Protein AF-A0A354HHI3-F1 (afdb_monomer_lite)

Radius of gyration: 20.9 Å; chains: 1; bounding box: 54×44×61 Å

Foldseek 3Di:
DVVVVVVVVVVVLVVVLVCQLPPVLLVLLCLLVVVLVVVLVVVLVCVVVVVPDDCPALLVVLVVVLVVLVVSLVSSLVVSVVSNCVSCVVSVHDCDLLSVLVSLVSSLVSSLLSLQLNLQSLVVVHSVRSVVVSCCVVPVVVVVVVVVVVVPDPDDDPPPPVVCPSVVSSVCSVVSVVSSVVSSVVSSVSSSVSRVVVVD

Secondary structure (DSSP, 8-state):
-HHHHHHHHHHHHHHHHHHHHHHHHHHHHHHHHHHHHHHHHHHHHHHHHHTTT----HHHHHHHHHHHHHHHHHHHHHHHHHHHHHHHHHHT-PPPHHHHHHHHHHHHHHHHHHHHHHHHHHHHT-HHHHHHHHHHHHHHHHHHHHHHHHHH-SS----STTTHHHHHHHHHGGGHHHHHHHHHHHHHHHHHHHHHTT--

Sequence (200 aa):
AKEFAAERVAEMRQSMTFIMKIMPTVMGCQFQFVMCDVAGRDEIALWQRFAKCAPASPAKRALAKIVMNVICLCISVLLGTVYMNVVGAVFGDGVSYSDISYMFTVVTAVTAFTVLAQIYTMILHSMEKGMLALLATIMVPTWAVAFANVMGRNGTRDDEFFVDLSAFCEFICPFLPFILIGLFAFGFAAIYLLFKRREK

Structure (mmCIF, N/CA/C/O backbone):
data_AF-A0A354HHI3-F1
#
_entry.id   AF-A0A354HHI3-F1
#
loop_
_atom_site.group_PDB
_atom_site.id
_atom_site.type_symbol
_atom_site.label_atom_id
_atom_site.label_alt_id
_atom_site.label_comp_id
_atom_site.label_asym_id
_atom_site.label_entity_id
_atom_site.label_seq_id
_atom_site.pdbx_PDB_ins_code
_atom_site.Cartn_x
_atom_site.Cartn_y
_atom_site.Cartn_z
_atom_site.occupancy
_atom_site.B_iso_or_equiv
_atom_site.auth_seq_id
_atom_site.auth_comp_id
_atom_site.auth_asym_id
_atom_site.auth_atom_id
_atom_site.pdbx_PDB_model_num
ATOM 1 N N . ALA A 1 1 ? 33.040 -5.453 -30.938 1.00 57.19 1 ALA A N 1
ATOM 2 C CA . ALA A 1 1 ? 33.610 -5.002 -29.644 1.00 57.19 1 ALA A CA 1
ATOM 3 C C . ALA A 1 1 ? 33.057 -3.643 -29.199 1.00 57.19 1 ALA A C 1
ATOM 5 O O . ALA A 1 1 ? 32.535 -3.574 -28.098 1.00 57.19 1 ALA A O 1
ATOM 6 N N . LYS A 1 2 ? 33.118 -2.583 -30.027 1.00 55.19 2 LYS A N 1
ATOM 7 C CA . LYS A 1 2 ? 32.543 -1.263 -29.684 1.00 55.19 2 LYS A CA 1
ATOM 8 C C . LYS A 1 2 ? 31.003 -1.238 -29.654 1.00 55.19 2 LYS A C 1
ATOM 10 O O . LYS A 1 2 ? 30.456 -0.648 -28.737 1.00 55.19 2 LYS A O 1
ATOM 15 N N . GLU A 1 3 ? 30.323 -1.932 -30.572 1.00 55.44 3 GLU A N 1
ATOM 16 C CA . GLU A 1 3 ? 28.852 -2.093 -30.532 1.00 55.44 3 GLU A CA 1
ATOM 17 C C . GLU A 1 3 ? 28.385 -2.863 -29.294 1.00 55.44 3 GLU A C 1
ATOM 19 O O . GLU A 1 3 ? 27.537 -2.382 -28.561 1.00 55.44 3 GLU A O 1
ATOM 24 N N . PHE A 1 4 ? 29.032 -3.988 -28.982 1.00 54.97 4 PHE A N 1
ATOM 25 C CA . PHE A 1 4 ? 28.715 -4.796 -27.798 1.00 54.97 4 PHE A CA 1
ATOM 26 C C . PHE A 1 4 ? 28.920 -4.039 -26.470 1.00 54.97 4 PHE A C 1
ATOM 28 O O . PHE A 1 4 ? 28.227 -4.279 -25.485 1.00 54.97 4 PHE A O 1
ATOM 35 N N . ALA A 1 5 ? 29.879 -3.107 -26.427 1.00 61.66 5 ALA A N 1
ATOM 36 C CA . ALA A 1 5 ? 30.084 -2.232 -25.276 1.00 61.66 5 ALA A CA 1
ATOM 37 C C . ALA A 1 5 ? 29.021 -1.122 -25.194 1.00 61.66 5 ALA A C 1
ATOM 39 O O . ALA A 1 5 ? 28.594 -0.782 -24.096 1.00 61.66 5 ALA A O 1
ATOM 40 N N . ALA A 1 6 ? 28.572 -0.579 -26.330 1.00 65.00 6 ALA A N 1
ATOM 41 C CA . ALA A 1 6 ? 27.509 0.425 -26.377 1.00 65.00 6 ALA A CA 1
ATOM 42 C C . ALA A 1 6 ? 26.140 -0.160 -25.988 1.00 65.00 6 ALA A C 1
ATOM 44 O O . ALA A 1 6 ? 25.398 0.476 -25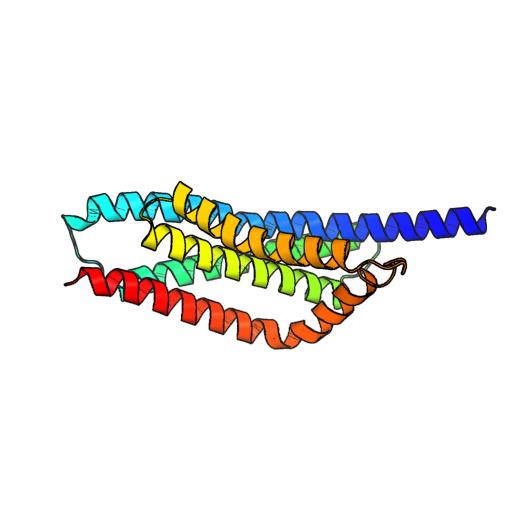.244 1.00 65.00 6 ALA A O 1
ATOM 45 N N . GLU A 1 7 ? 25.851 -1.387 -26.420 1.00 67.06 7 GLU A N 1
ATOM 46 C CA . GLU A 1 7 ? 24.631 -2.129 -26.082 1.00 67.06 7 GLU A CA 1
ATOM 47 C C . GLU A 1 7 ? 24.563 -2.435 -24.578 1.00 67.06 7 GLU A C 1
ATOM 49 O O . GLU A 1 7 ? 23.590 -2.074 -23.919 1.00 67.06 7 GLU A O 1
ATOM 54 N N . ARG A 1 8 ? 25.658 -2.931 -23.981 1.00 66.12 8 ARG A N 1
ATOM 55 C CA . ARG A 1 8 ? 25.740 -3.117 -22.520 1.00 66.12 8 ARG A CA 1
ATOM 56 C C . ARG A 1 8 ? 25.617 -1.817 -21.732 1.00 66.12 8 ARG A C 1
ATOM 58 O O . ARG A 1 8 ? 25.032 -1.812 -20.655 1.00 66.12 8 ARG A O 1
ATOM 65 N N . VAL A 1 9 ? 26.177 -0.713 -22.228 1.00 70.25 9 VAL A N 1
ATOM 66 C CA . VAL A 1 9 ? 26.049 0.599 -21.571 1.00 70.25 9 VAL A CA 1
ATOM 67 C C . VAL A 1 9 ? 24.608 1.115 -21.654 1.00 70.25 9 VAL A C 1
ATOM 69 O O . VAL A 1 9 ? 24.130 1.710 -20.688 1.00 70.25 9 VAL A O 1
ATOM 72 N N . ALA A 1 10 ? 23.896 0.855 -22.752 1.00 65.75 10 ALA A N 1
ATOM 73 C CA . ALA A 1 10 ? 22.481 1.191 -22.897 1.00 65.75 10 ALA A CA 1
ATOM 74 C C . ALA A 1 10 ? 21.588 0.349 -21.966 1.00 65.75 10 ALA A C 1
ATOM 76 O O . ALA A 1 10 ? 20.785 0.923 -21.231 1.00 65.75 10 ALA A O 1
ATOM 77 N N . GLU A 1 11 ? 21.793 -0.971 -21.904 1.00 66.50 11 GLU A N 1
ATOM 78 C CA . GLU A 1 11 ? 21.088 -1.868 -20.970 1.00 66.50 11 GLU A CA 1
ATOM 79 C C . GLU A 1 11 ? 21.336 -1.485 -19.503 1.00 66.50 11 GLU A C 1
ATOM 81 O O . GLU A 1 11 ? 20.415 -1.443 -18.679 1.00 66.50 11 GLU A O 1
ATOM 86 N N . MET A 1 12 ? 22.585 -1.155 -19.166 1.00 65.31 12 MET A N 1
ATOM 87 C CA . MET A 1 12 ? 22.971 -0.749 -17.816 1.00 65.31 12 MET A CA 1
ATOM 88 C C . MET A 1 12 ? 22.370 0.614 -17.447 1.00 65.31 12 MET A C 1
ATOM 90 O O . MET A 1 12 ? 21.910 0.794 -16.318 1.00 65.31 12 MET A O 1
ATOM 94 N N . ARG A 1 13 ? 22.288 1.552 -18.404 1.00 65.56 13 ARG A N 1
ATOM 95 C CA . ARG A 1 13 ? 21.597 2.839 -18.232 1.00 65.56 13 ARG A CA 1
ATOM 96 C C . ARG A 1 13 ? 20.096 2.641 -18.028 1.00 65.56 13 ARG A C 1
ATOM 98 O O . ARG A 1 13 ? 19.547 3.221 -17.100 1.00 65.56 13 ARG A O 1
ATOM 105 N N . GLN A 1 14 ? 19.451 1.789 -18.823 1.00 64.69 14 GLN A N 1
ATOM 106 C CA . GLN A 1 14 ? 18.021 1.491 -18.705 1.00 64.69 14 GLN A CA 1
ATOM 107 C C . GLN A 1 14 ? 17.686 0.837 -17.354 1.00 64.69 14 GLN A C 1
ATOM 109 O O . GLN A 1 14 ? 16.746 1.254 -16.675 1.00 64.69 14 GLN A O 1
ATOM 114 N N . SER A 1 15 ? 18.518 -0.108 -16.910 1.00 61.72 15 SER A N 1
ATOM 115 C CA . SER A 1 15 ? 18.397 -0.750 -15.595 1.00 61.72 15 SER A CA 1
ATOM 116 C C . S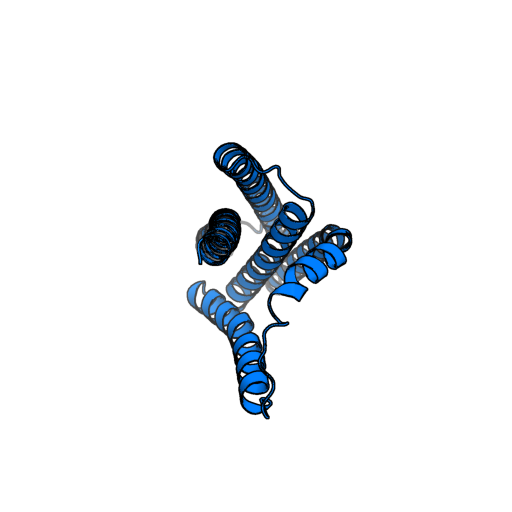ER A 1 15 ? 18.612 0.243 -14.445 1.00 61.72 15 SER A C 1
ATOM 118 O O . SER A 1 15 ? 17.863 0.230 -13.469 1.00 61.72 15 SER A O 1
ATOM 120 N N . MET A 1 16 ? 19.592 1.151 -14.557 1.00 62.91 16 MET A N 1
ATOM 121 C CA . MET A 1 16 ? 19.805 2.223 -13.574 1.00 62.91 16 MET A CA 1
ATOM 122 C C . MET A 1 16 ? 18.627 3.195 -13.515 1.00 62.91 16 MET A C 1
ATOM 124 O O . MET A 1 16 ? 18.194 3.535 -12.416 1.00 62.91 16 MET A O 1
ATOM 128 N N . THR A 1 17 ? 18.089 3.620 -14.660 1.00 65.00 17 THR A N 1
ATOM 129 C CA . THR A 1 17 ? 16.914 4.501 -14.714 1.00 65.00 17 THR A CA 1
ATOM 130 C C . THR A 1 17 ? 15.705 3.829 -14.066 1.00 65.00 17 THR A C 1
ATOM 132 O O . THR A 1 17 ? 15.013 4.456 -13.267 1.00 65.00 17 THR A O 1
ATOM 135 N N . PHE A 1 18 ? 15.484 2.540 -14.333 1.00 64.94 18 PHE A N 1
ATOM 136 C CA . PHE A 1 18 ? 14.424 1.757 -13.698 1.00 64.94 18 PHE A CA 1
ATOM 137 C C . PHE A 1 18 ? 14.604 1.687 -12.175 1.00 64.94 18 PHE A C 1
ATOM 139 O O . PHE A 1 18 ? 13.701 2.064 -11.432 1.00 64.94 18 PHE A O 1
ATOM 146 N N . ILE A 1 19 ? 15.792 1.318 -11.685 1.00 67.44 19 ILE A N 1
ATOM 147 C CA . ILE A 1 19 ? 16.080 1.264 -10.241 1.00 67.44 19 ILE A CA 1
ATOM 148 C C . ILE A 1 19 ? 15.906 2.642 -9.586 1.00 67.44 19 ILE A C 1
ATOM 150 O O . ILE A 1 19 ? 15.312 2.735 -8.508 1.00 67.44 19 ILE A O 1
ATOM 154 N N . MET A 1 20 ? 16.373 3.711 -10.238 1.00 66.00 20 MET A N 1
ATOM 155 C CA . MET A 1 20 ? 16.228 5.079 -9.736 1.00 66.00 20 MET A CA 1
ATOM 156 C C . MET A 1 20 ? 14.776 5.555 -9.724 1.00 66.00 20 MET A C 1
ATOM 158 O O . MET A 1 20 ? 14.423 6.307 -8.828 1.00 66.00 20 MET A O 1
ATOM 162 N N . LYS A 1 21 ? 13.916 5.097 -10.641 1.00 63.81 21 LYS A N 1
ATOM 163 C CA . LYS A 1 21 ? 12.465 5.364 -10.598 1.00 63.81 21 LYS A CA 1
ATOM 164 C C . LYS A 1 21 ? 11.756 4.547 -9.502 1.00 63.81 21 LYS A C 1
ATOM 166 O O . LYS A 1 21 ? 10.850 5.051 -8.830 1.00 63.81 21 LYS A O 1
ATOM 171 N N . ILE A 1 22 ? 12.181 3.300 -9.284 1.00 63.56 22 ILE A N 1
ATOM 172 C CA . ILE A 1 22 ? 11.535 2.346 -8.366 1.00 63.56 22 ILE A CA 1
ATOM 173 C C . ILE A 1 22 ? 11.837 2.621 -6.904 1.00 63.56 22 ILE A C 1
ATOM 175 O O . ILE A 1 22 ? 10.904 2.712 -6.104 1.00 63.56 22 ILE A O 1
ATOM 179 N N . MET A 1 23 ? 13.118 2.727 -6.540 1.00 63.06 23 MET A N 1
ATOM 180 C CA . MET A 1 23 ? 13.537 2.880 -5.142 1.00 63.06 23 MET A CA 1
ATOM 181 C C . MET A 1 23 ? 12.756 3.996 -4.426 1.00 63.06 23 MET A C 1
ATOM 183 O O . MET A 1 23 ? 12.227 3.753 -3.344 1.00 63.06 23 MET A O 1
ATOM 187 N N . PRO A 1 24 ? 12.564 5.181 -5.025 1.00 60.81 24 PRO A N 1
ATOM 188 C CA . PRO A 1 24 ? 11.899 6.295 -4.356 1.00 60.81 24 PRO A CA 1
ATOM 189 C C . PRO A 1 24 ? 10.376 6.189 -4.372 1.00 60.81 24 PRO A C 1
ATOM 191 O O . PRO A 1 24 ? 9.731 6.719 -3.474 1.00 60.81 24 PRO A O 1
ATOM 194 N N . THR A 1 25 ? 9.793 5.450 -5.321 1.00 57.50 25 THR A N 1
ATOM 195 C CA . THR A 1 25 ? 8.371 5.076 -5.271 1.00 57.50 25 THR A CA 1
ATOM 196 C C . THR A 1 25 ? 8.131 4.128 -4.097 1.00 57.50 25 THR A C 1
ATOM 198 O O . THR A 1 25 ? 7.193 4.324 -3.327 1.00 57.50 25 THR A O 1
ATOM 201 N N . VAL A 1 26 ? 9.031 3.165 -3.882 1.00 61.91 26 VAL A N 1
ATOM 202 C CA . VAL A 1 26 ? 9.012 2.288 -2.705 1.00 61.91 26 VAL A CA 1
ATOM 203 C C . VAL A 1 26 ? 9.233 3.095 -1.416 1.00 61.91 26 VAL A C 1
ATOM 205 O O . VAL A 1 26 ? 8.488 2.899 -0.460 1.00 61.91 26 VAL A O 1
ATOM 208 N N . MET A 1 27 ? 10.163 4.057 -1.384 1.00 61.69 27 MET A N 1
ATOM 209 C CA . MET A 1 27 ? 10.394 4.925 -0.211 1.00 61.69 27 MET A CA 1
ATOM 210 C C . MET A 1 27 ? 9.223 5.886 0.071 1.00 61.69 27 MET A C 1
ATOM 212 O O . MET A 1 27 ? 8.829 6.060 1.222 1.00 61.69 27 MET A O 1
ATOM 216 N N . GLY A 1 28 ? 8.609 6.476 -0.957 1.00 57.16 28 GLY A N 1
ATOM 217 C CA . GLY A 1 28 ? 7.409 7.311 -0.821 1.00 57.16 28 GLY A CA 1
ATOM 218 C C . GLY A 1 28 ? 6.197 6.510 -0.341 1.00 57.16 28 GLY A C 1
ATOM 219 O O . GLY A 1 28 ? 5.357 7.021 0.402 1.00 57.16 28 GLY A O 1
ATOM 220 N N . CYS A 1 29 ? 6.142 5.226 -0.695 1.00 54.38 29 CYS A N 1
ATOM 221 C CA . CYS A 1 29 ? 5.178 4.270 -0.168 1.00 54.38 29 CYS A CA 1
ATOM 222 C C . CYS A 1 29 ? 5.504 3.843 1.280 1.00 54.38 29 CYS A C 1
ATOM 224 O O . CYS A 1 29 ? 4.588 3.695 2.087 1.00 54.38 29 CYS A O 1
ATOM 226 N N . GLN A 1 30 ? 6.782 3.739 1.672 1.00 60.28 30 GLN A N 1
ATOM 227 C CA . GLN A 1 30 ? 7.187 3.499 3.070 1.00 60.28 30 GLN A CA 1
ATOM 228 C C . GLN A 1 30 ? 6.720 4.603 4.034 1.00 60.28 30 GLN A C 1
ATOM 230 O O . GLN A 1 30 ? 6.539 4.333 5.221 1.00 60.28 30 GLN A O 1
ATOM 235 N N . PHE A 1 31 ? 6.434 5.814 3.546 1.00 59.41 31 PHE A N 1
ATOM 236 C CA . PHE A 1 31 ? 5.806 6.863 4.356 1.00 59.41 31 PHE A CA 1
ATOM 237 C C . PHE A 1 31 ? 4.460 6.411 4.963 1.00 59.41 31 PHE A C 1
ATOM 239 O O . PHE A 1 31 ? 4.137 6.773 6.095 1.00 59.41 31 PHE A O 1
ATOM 246 N N . GLN A 1 32 ? 3.710 5.541 4.271 1.00 61.28 32 GLN A N 1
ATOM 247 C CA . GLN A 1 32 ? 2.477 4.945 4.803 1.00 61.28 32 GLN A CA 1
ATOM 248 C C . GLN A 1 32 ? 2.744 4.012 5.995 1.00 61.28 32 GLN A C 1
ATOM 250 O O . GLN A 1 32 ? 1.954 3.982 6.939 1.00 61.28 32 GLN A O 1
ATOM 255 N N . PHE A 1 33 ? 3.875 3.300 5.999 1.00 61.59 33 PHE A N 1
ATOM 256 C CA . PHE A 1 33 ? 4.282 2.440 7.114 1.00 61.59 33 PHE A CA 1
ATOM 257 C C . PHE A 1 33 ? 4.682 3.242 8.353 1.00 61.59 33 PHE A C 1
ATOM 259 O O . PHE A 1 33 ? 4.289 2.881 9.461 1.00 61.59 33 PHE A O 1
ATOM 266 N N . VAL A 1 34 ? 5.406 4.350 8.178 1.00 60.50 34 VAL A N 1
ATOM 267 C CA . VAL A 1 34 ? 5.770 5.249 9.289 1.00 60.50 34 VAL A CA 1
ATOM 268 C C . VAL A 1 34 ? 4.519 5.869 9.914 1.00 60.50 34 VAL A C 1
ATOM 270 O O . VAL A 1 34 ? 4.389 5.925 11.134 1.00 60.50 34 VAL A O 1
ATOM 273 N N . MET A 1 35 ? 3.543 6.264 9.097 1.00 57.09 35 MET A N 1
ATOM 274 C CA . MET A 1 35 ? 2.262 6.753 9.610 1.00 57.09 35 MET A CA 1
ATOM 275 C C . MET A 1 35 ? 1.435 5.648 10.281 1.00 57.09 35 MET A C 1
ATOM 277 O O . MET A 1 35 ? 0.731 5.931 11.247 1.00 57.09 35 MET A O 1
ATOM 281 N N . CYS A 1 36 ? 1.549 4.388 9.845 1.00 58.88 36 CYS A N 1
ATOM 282 C CA . CYS A 1 36 ? 0.969 3.248 10.566 1.00 58.88 36 CYS A CA 1
ATOM 283 C C . CYS A 1 36 ? 1.621 3.005 11.928 1.00 58.88 36 CYS A C 1
ATOM 285 O O . CYS A 1 36 ? 0.912 2.634 12.861 1.00 58.88 36 CYS A O 1
ATOM 287 N N . ASP A 1 37 ? 2.933 3.215 12.050 1.00 57.09 37 ASP A N 1
ATOM 288 C CA . ASP A 1 37 ? 3.665 3.136 13.320 1.00 57.09 37 ASP A CA 1
ATOM 289 C C . ASP A 1 37 ? 3.132 4.189 14.308 1.00 57.09 37 ASP A C 1
ATOM 291 O O . ASP A 1 37 ? 2.638 3.851 15.388 1.00 57.09 37 ASP A O 1
ATOM 295 N N . VAL A 1 38 ? 3.093 5.458 13.889 1.00 58.03 38 VAL A N 1
ATOM 296 C CA . VAL A 1 38 ? 2.581 6.563 14.718 1.00 58.03 38 VAL A CA 1
ATOM 297 C C . VAL A 1 38 ? 1.097 6.369 15.051 1.00 58.03 38 VAL A C 1
ATOM 299 O O . VAL A 1 38 ? 0.718 6.432 16.221 1.00 58.03 38 VAL A O 1
ATOM 302 N N . ALA A 1 39 ? 0.261 6.039 14.061 1.00 56.09 39 ALA A N 1
ATOM 303 C CA . ALA A 1 39 ? -1.168 5.806 14.270 1.00 56.09 39 ALA A CA 1
ATOM 304 C C . ALA A 1 39 ? -1.449 4.565 15.132 1.00 56.09 39 ALA A C 1
ATOM 306 O O . ALA A 1 39 ? -2.423 4.556 15.881 1.00 56.09 39 ALA A O 1
ATOM 307 N N . GLY A 1 40 ? -0.620 3.521 15.051 1.00 57.66 40 GLY A N 1
ATOM 308 C CA . GLY A 1 40 ? -0.731 2.317 15.875 1.00 57.66 40 GLY A CA 1
ATOM 309 C C . GLY A 1 40 ? -0.375 2.578 17.339 1.00 57.66 40 GLY A C 1
ATOM 310 O O . GLY A 1 40 ? -1.075 2.101 18.234 1.00 57.66 40 GLY A O 1
ATOM 311 N N . ARG A 1 41 ? 0.664 3.382 17.602 1.00 62.03 41 ARG A N 1
ATOM 312 C CA . ARG A 1 41 ? 1.038 3.798 18.967 1.00 62.03 41 ARG A CA 1
ATOM 313 C C . ARG A 1 41 ? 0.017 4.746 19.581 1.00 62.03 41 ARG A C 1
ATOM 315 O O . ARG A 1 41 ? -0.392 4.525 20.723 1.00 62.03 41 ARG A O 1
ATOM 322 N N . ASP A 1 42 ? -0.434 5.740 18.819 1.00 60.22 42 ASP A N 1
ATOM 323 C CA . ASP A 1 42 ? -1.505 6.639 19.248 1.00 60.22 42 ASP A CA 1
ATOM 324 C C . ASP A 1 42 ? -2.785 5.863 19.502 1.00 60.22 42 ASP A C 1
ATOM 326 O O . ASP A 1 42 ? -3.463 6.110 20.491 1.00 60.22 42 ASP A O 1
ATOM 330 N N . GLU A 1 43 ? -3.107 4.870 18.677 1.00 60.72 43 GLU A N 1
ATOM 331 C CA . GLU A 1 43 ? -4.294 4.065 18.895 1.00 60.72 43 GLU A CA 1
ATOM 332 C C . GLU A 1 43 ? -4.198 3.221 20.159 1.00 60.72 43 GLU A C 1
ATOM 334 O O . GLU A 1 43 ? -5.195 3.186 20.864 1.00 60.72 43 GLU A O 1
ATOM 339 N N . ILE A 1 44 ? -3.048 2.614 20.487 1.00 64.00 44 ILE A N 1
ATOM 340 C CA . ILE A 1 44 ? -2.830 1.896 21.759 1.00 64.00 44 ILE A CA 1
ATOM 341 C C . ILE A 1 44 ? -2.945 2.860 22.951 1.00 64.00 44 ILE A C 1
ATOM 343 O O . ILE A 1 44 ? -3.597 2.544 23.950 1.00 64.00 44 ILE A O 1
ATOM 347 N N . ALA A 1 45 ? -2.371 4.060 22.845 1.00 62.50 45 ALA A N 1
ATOM 348 C CA . ALA A 1 45 ? -2.457 5.082 23.886 1.00 62.50 45 ALA A CA 1
ATOM 349 C C . ALA A 1 45 ? -3.894 5.614 24.060 1.00 62.50 45 ALA A C 1
ATOM 351 O O . ALA A 1 45 ? -4.385 5.748 25.184 1.00 62.50 45 ALA A O 1
ATOM 352 N N . LEU A 1 46 ? -4.604 5.861 22.957 1.00 62.94 46 LEU A N 1
ATOM 353 C CA . LEU A 1 46 ? -6.023 6.220 22.920 1.00 62.94 46 LEU A CA 1
ATOM 354 C C . LEU A 1 46 ? -6.887 5.069 23.441 1.00 62.94 46 LEU A C 1
ATOM 356 O O . LEU A 1 46 ? -7.855 5.302 24.155 1.00 62.94 46 LEU A O 1
ATOM 360 N N . TRP A 1 47 ? -6.526 3.828 23.143 1.00 62.03 47 TRP A N 1
ATOM 361 C CA . TRP A 1 47 ? -7.151 2.620 23.666 1.00 62.03 47 TRP A CA 1
ATOM 362 C C . TRP A 1 47 ? -7.096 2.550 25.188 1.00 62.03 47 TRP A C 1
ATOM 364 O O . TRP A 1 47 ? -8.100 2.257 25.834 1.00 62.03 47 TRP A O 1
ATOM 374 N N . GLN A 1 48 ? -5.930 2.852 25.760 1.00 62.06 48 GLN A N 1
ATOM 375 C CA . GLN A 1 48 ? -5.710 2.850 27.204 1.00 62.06 48 GLN A CA 1
ATOM 376 C C . GLN A 1 48 ? -6.375 4.053 27.893 1.00 62.06 48 GLN A C 1
ATOM 378 O O . GLN A 1 48 ? -6.880 3.920 29.008 1.00 62.06 48 GLN A O 1
ATOM 383 N N . ARG A 1 49 ? -6.415 5.222 27.235 1.00 55.78 49 ARG A N 1
ATOM 384 C CA . ARG A 1 49 ? -6.983 6.465 27.793 1.00 55.78 49 ARG A CA 1
ATOM 385 C C . ARG A 1 49 ? -8.507 6.575 27.639 1.00 55.78 49 ARG A C 1
ATOM 387 O O . ARG A 1 49 ? -9.184 6.999 28.571 1.00 55.78 49 ARG A O 1
ATOM 394 N N . PHE A 1 50 ? -9.076 6.175 26.501 1.00 53.09 50 PHE A N 1
ATOM 395 C CA . PHE A 1 50 ? -10.507 6.347 26.202 1.00 53.09 50 PHE A CA 1
ATOM 396 C C . PHE A 1 50 ? -11.412 5.220 26.697 1.00 53.09 50 PHE A C 1
ATOM 398 O O . PHE A 1 50 ? -12.627 5.402 26.676 1.00 53.09 50 PHE A O 1
ATOM 405 N N . ALA A 1 51 ? -10.863 4.125 27.233 1.00 51.03 51 ALA A N 1
ATOM 406 C CA . ALA A 1 51 ? -11.644 3.185 28.041 1.00 51.03 51 ALA A CA 1
ATOM 407 C C . ALA A 1 51 ? -12.328 3.869 29.248 1.00 51.03 51 ALA A C 1
ATOM 409 O O . ALA A 1 51 ? -13.244 3.296 29.827 1.00 51.03 51 ALA A O 1
ATOM 410 N N . LYS A 1 52 ? -11.899 5.086 29.631 1.00 50.28 52 LYS A N 1
ATOM 411 C CA . LYS A 1 52 ? -12.366 5.774 30.842 1.00 50.28 52 LYS A CA 1
ATOM 412 C C . LYS A 1 52 ? -13.128 7.093 30.638 1.00 50.28 52 LYS A C 1
ATOM 414 O O . LYS A 1 52 ? -13.781 7.504 31.588 1.00 50.28 52 LYS A O 1
ATOM 419 N N . CYS A 1 53 ? -13.075 7.771 29.477 1.00 47.47 53 CYS A N 1
ATOM 420 C CA . CYS A 1 53 ? -13.517 9.185 29.427 1.00 47.47 53 CYS A CA 1
ATOM 421 C C . CYS A 1 53 ? -14.478 9.638 28.309 1.00 47.47 53 CYS A C 1
ATOM 423 O O . CYS A 1 53 ? -15.092 10.679 28.505 1.00 47.47 53 CYS A O 1
ATOM 425 N N . ALA A 1 54 ? -14.672 8.929 27.187 1.00 47.94 54 ALA A N 1
ATOM 426 C CA . ALA A 1 54 ? -15.775 9.220 26.243 1.00 47.94 54 ALA A CA 1
ATOM 427 C C . ALA A 1 54 ? -15.835 8.192 25.092 1.00 47.94 54 ALA A C 1
ATOM 429 O O . ALA A 1 54 ? -14.822 7.979 24.411 1.00 47.94 54 ALA A O 1
ATOM 430 N N . PRO A 1 55 ? -17.003 7.600 24.782 1.00 53.84 55 PRO A N 1
ATOM 431 C CA . PRO A 1 55 ? -17.142 6.668 23.672 1.00 53.84 55 PRO A CA 1
ATOM 432 C C . PRO A 1 55 ? -17.289 7.442 22.353 1.00 53.84 55 PRO A C 1
ATOM 434 O O . PRO A 1 55 ? -18.387 7.692 21.864 1.00 53.84 55 PRO A O 1
ATOM 437 N N . ALA A 1 56 ? -16.178 7.848 21.734 1.00 58.78 56 ALA A N 1
ATOM 438 C CA . ALA A 1 56 ? -16.219 8.166 20.305 1.00 58.78 56 ALA A CA 1
ATOM 439 C C . ALA A 1 56 ? -16.667 6.908 19.539 1.00 58.78 56 ALA A C 1
ATOM 441 O O . ALA A 1 56 ? -16.018 5.868 19.679 1.00 58.78 56 ALA A O 1
ATOM 442 N N . SER A 1 57 ? -17.754 7.005 18.759 1.00 68.00 57 SER A N 1
ATOM 443 C CA . SER A 1 57 ? -18.389 5.838 18.135 1.00 68.00 57 SER A CA 1
ATOM 444 C C . SER A 1 57 ? -17.424 5.061 17.218 1.00 68.00 57 SER A C 1
ATOM 446 O O . SER A 1 57 ? -16.623 5.679 16.506 1.00 68.00 57 SER A O 1
ATOM 448 N N . PRO A 1 58 ? -17.508 3.716 17.180 1.00 67.19 58 PRO A N 1
ATOM 449 C CA . PRO A 1 58 ? -16.691 2.836 16.339 1.00 67.19 58 PRO A CA 1
ATOM 450 C C . PRO A 1 58 ? -16.568 3.300 14.888 1.00 67.19 58 PRO A C 1
ATOM 452 O O . PRO A 1 58 ? -15.485 3.282 14.306 1.00 67.19 58 PRO A O 1
ATOM 455 N N . ALA A 1 59 ? -17.679 3.777 14.321 1.00 70.25 59 ALA A N 1
ATOM 456 C CA . ALA A 1 59 ? -17.740 4.272 12.953 1.00 70.25 59 ALA A CA 1
ATOM 457 C C . ALA A 1 59 ? -16.888 5.532 12.744 1.00 70.25 59 ALA A C 1
ATOM 459 O O . ALA A 1 59 ? -16.173 5.617 11.750 1.00 70.25 59 ALA A O 1
ATOM 460 N N . LYS A 1 60 ? -16.905 6.490 13.684 1.00 73.19 60 LYS A N 1
ATOM 461 C CA . LYS A 1 60 ? -16.095 7.717 13.583 1.00 73.19 60 LYS A CA 1
ATOM 462 C C . LYS A 1 60 ? -14.598 7.408 13.647 1.00 73.19 60 LYS A C 1
ATOM 464 O O . LYS A 1 60 ? -13.826 8.007 12.906 1.00 73.19 60 LYS A O 1
ATOM 469 N N . ARG A 1 61 ? -14.196 6.445 14.486 1.00 70.56 61 ARG A N 1
ATOM 470 C CA . ARG A 1 61 ? -12.793 6.005 14.597 1.00 70.56 61 ARG A CA 1
ATOM 471 C C . ARG A 1 61 ? -12.320 5.288 13.333 1.00 70.56 61 ARG A C 1
ATOM 473 O O . ARG A 1 61 ? -11.266 5.627 12.805 1.00 70.56 61 ARG A O 1
ATOM 480 N N . ALA A 1 62 ? -13.119 4.347 12.826 1.00 71.38 62 ALA A N 1
ATOM 481 C CA . ALA A 1 62 ? -12.822 3.646 11.578 1.00 71.38 62 ALA A CA 1
ATOM 482 C C . ALA A 1 62 ? -12.727 4.619 10.393 1.00 71.38 62 ALA A C 1
ATOM 484 O O . ALA A 1 62 ? -11.781 4.551 9.611 1.00 71.38 62 ALA A O 1
ATOM 485 N N . LEU A 1 63 ? -13.661 5.570 10.300 1.00 76.75 63 LEU A N 1
ATOM 486 C CA . LEU A 1 63 ? -13.675 6.572 9.239 1.00 76.75 63 LEU A CA 1
ATOM 487 C C . LEU A 1 63 ? -12.438 7.476 9.287 1.00 76.75 63 LEU A C 1
ATOM 489 O O . LEU A 1 63 ? -11.786 7.648 8.263 1.00 76.75 63 LEU A O 1
ATOM 493 N N . ALA A 1 64 ? -12.085 8.010 10.461 1.00 77.25 64 ALA A N 1
ATOM 494 C CA . ALA A 1 64 ? -10.911 8.870 10.613 1.00 77.25 64 ALA A CA 1
ATOM 495 C C . ALA A 1 64 ? -9.627 8.177 10.129 1.00 77.25 64 ALA A C 1
ATOM 497 O O . ALA A 1 64 ? -8.814 8.789 9.442 1.00 77.25 64 ALA A O 1
ATOM 498 N N . LYS A 1 65 ? -9.477 6.878 10.412 1.00 74.44 65 LYS A N 1
ATOM 499 C CA . LYS A 1 65 ? -8.329 6.089 9.952 1.00 74.44 65 LYS A CA 1
ATOM 500 C C . LYS A 1 65 ? -8.274 5.919 8.444 1.00 74.44 65 LYS A C 1
ATOM 502 O O . LYS A 1 65 ? -7.225 6.122 7.843 1.00 74.44 65 LYS A O 1
ATOM 507 N N . ILE A 1 66 ? -9.401 5.566 7.835 1.00 79.75 66 ILE A N 1
ATOM 508 C CA . ILE A 1 66 ? -9.471 5.401 6.383 1.00 79.75 66 ILE A CA 1
ATOM 509 C C . ILE A 1 66 ? -9.194 6.732 5.684 1.00 79.75 66 ILE A C 1
ATOM 511 O O . ILE A 1 66 ? -8.399 6.763 4.751 1.00 79.75 66 ILE A O 1
ATOM 515 N N . VAL A 1 67 ? -9.754 7.836 6.182 1.00 82.00 67 VAL A N 1
ATOM 516 C CA . VAL A 1 67 ? -9.494 9.180 5.644 1.00 82.00 67 VAL A CA 1
ATOM 517 C C . VAL A 1 67 ? -8.011 9.541 5.746 1.00 82.00 67 VAL A C 1
ATOM 519 O O . VAL A 1 67 ? -7.435 9.996 4.761 1.00 82.00 67 VAL A O 1
ATOM 522 N N . MET A 1 68 ? -7.360 9.286 6.884 1.00 78.25 68 MET A N 1
ATOM 523 C CA . MET A 1 68 ? -5.920 9.533 7.026 1.00 78.25 68 MET A CA 1
ATOM 524 C C . MET A 1 68 ? -5.080 8.669 6.081 1.00 78.25 68 MET A C 1
ATOM 526 O O . MET A 1 68 ? -4.142 9.183 5.472 1.00 78.25 68 MET A O 1
ATOM 530 N N . ASN A 1 69 ? -5.434 7.393 5.896 1.00 77.62 69 ASN A N 1
ATOM 531 C CA . ASN A 1 69 ? -4.755 6.524 4.931 1.00 77.62 69 ASN A CA 1
ATOM 532 C C . ASN A 1 69 ? -4.916 7.045 3.496 1.00 77.62 69 ASN A C 1
ATOM 534 O O . ASN A 1 69 ? -3.946 7.051 2.746 1.00 77.62 69 ASN A O 1
ATOM 538 N N . VAL A 1 70 ? -6.109 7.523 3.124 1.00 82.00 70 VAL A N 1
ATOM 539 C CA . VAL A 1 70 ? -6.365 8.130 1.807 1.00 82.00 70 VAL A CA 1
ATOM 540 C C . VAL A 1 70 ? -5.536 9.403 1.619 1.00 82.00 70 VAL A C 1
ATOM 542 O O . VAL A 1 70 ? -4.925 9.577 0.570 1.00 82.00 70 VAL A O 1
ATOM 545 N N . ILE A 1 71 ? -5.447 10.271 2.631 1.00 82.88 71 ILE A N 1
ATOM 546 C CA . ILE A 1 71 ? -4.607 11.479 2.564 1.00 82.88 71 ILE A CA 1
ATOM 547 C C . ILE A 1 71 ? -3.133 11.099 2.371 1.00 82.88 71 ILE A C 1
ATOM 549 O O . ILE A 1 71 ? -2.470 11.644 1.490 1.00 82.88 71 ILE A O 1
ATOM 553 N N . CYS A 1 72 ? -2.628 10.139 3.151 1.00 78.12 72 CYS A N 1
ATOM 554 C CA . CYS A 1 72 ? -1.248 9.666 3.024 1.00 78.12 72 CYS A CA 1
ATOM 555 C C . CYS A 1 72 ? -0.991 9.052 1.644 1.00 78.12 72 CYS A C 1
ATOM 557 O O . CYS A 1 72 ? 0.032 9.338 1.031 1.00 78.12 72 CYS A O 1
ATOM 559 N N . LEU A 1 73 ? -1.939 8.265 1.130 1.00 80.31 73 LEU A N 1
ATOM 560 C CA . LEU A 1 73 ? -1.903 7.712 -0.218 1.00 80.31 73 LEU A CA 1
ATOM 561 C C . LEU A 1 73 ? -1.788 8.812 -1.278 1.00 80.31 73 LEU A C 1
ATOM 563 O O . LEU A 1 73 ? -0.900 8.743 -2.125 1.00 80.31 73 LEU A O 1
ATOM 567 N N . CYS A 1 74 ? -2.629 9.844 -1.204 1.00 82.12 74 CYS A N 1
ATOM 568 C CA . CYS A 1 74 ? -2.579 10.976 -2.128 1.00 82.12 74 CYS A CA 1
ATOM 569 C C . CYS A 1 74 ? -1.223 11.694 -2.082 1.00 82.12 74 CYS A C 1
ATOM 571 O O . CYS A 1 74 ? -0.675 12.023 -3.132 1.00 82.12 74 CYS A O 1
ATOM 573 N N . ILE A 1 75 ? -0.656 11.899 -0.887 1.00 82.25 75 ILE A N 1
ATOM 574 C CA . ILE A 1 75 ? 0.670 12.513 -0.724 1.00 82.25 75 ILE A CA 1
ATOM 575 C C . ILE A 1 75 ? 1.757 11.623 -1.340 1.00 82.25 75 ILE A C 1
ATOM 577 O O . ILE A 1 75 ? 2.582 12.121 -2.104 1.00 82.25 75 ILE A O 1
ATOM 581 N N . SER A 1 76 ? 1.744 10.314 -1.069 1.00 76.88 76 SER A N 1
ATOM 582 C CA . SER A 1 76 ? 2.697 9.358 -1.653 1.00 76.88 76 SER A CA 1
ATOM 583 C C . SER A 1 76 ? 2.622 9.335 -3.183 1.00 76.88 76 SER A C 1
ATOM 585 O O . SER A 1 76 ? 3.660 9.339 -3.845 1.00 76.88 76 SER A O 1
ATOM 587 N N . VAL A 1 77 ? 1.413 9.359 -3.754 1.00 78.25 77 VAL A N 1
ATOM 588 C CA . VAL A 1 77 ? 1.213 9.409 -5.211 1.00 78.25 77 VAL A CA 1
ATOM 589 C C . VAL A 1 77 ? 1.715 10.729 -5.795 1.00 78.25 77 VAL A C 1
ATOM 591 O O . VAL A 1 77 ? 2.394 10.735 -6.823 1.00 78.25 77 VAL A O 1
ATOM 594 N N . LEU A 1 78 ? 1.437 11.851 -5.134 1.00 82.12 78 LEU A N 1
ATOM 595 C CA . LEU A 1 78 ? 1.896 13.161 -5.587 1.00 82.12 78 LEU A CA 1
ATOM 596 C C . LEU A 1 78 ? 3.428 13.250 -5.572 1.00 82.12 78 LEU A C 1
ATOM 598 O O . LEU A 1 78 ? 4.028 13.634 -6.575 1.00 82.12 78 LEU A O 1
ATOM 602 N N . LEU A 1 79 ? 4.066 12.823 -4.480 1.00 79.44 79 LEU A N 1
ATOM 603 C CA . LEU A 1 79 ? 5.525 12.796 -4.356 1.00 79.44 79 LEU A CA 1
ATOM 604 C C . LEU A 1 79 ? 6.172 11.861 -5.383 1.00 79.44 79 LEU A C 1
ATOM 606 O O . LEU A 1 79 ? 7.134 12.259 -6.038 1.00 79.44 79 LEU A O 1
ATOM 610 N N . GLY A 1 80 ? 5.632 10.654 -5.570 1.00 76.62 80 GLY A N 1
ATOM 611 C CA . GLY A 1 80 ? 6.162 9.713 -6.557 1.00 76.62 80 GLY A CA 1
ATOM 612 C C . GLY A 1 80 ? 6.019 10.222 -7.995 1.00 76.62 80 GLY A C 1
ATOM 613 O O . GLY A 1 80 ? 6.955 10.102 -8.783 1.00 76.62 80 GLY A O 1
ATOM 614 N N . THR A 1 81 ? 4.907 10.887 -8.320 1.00 77.06 81 THR A N 1
ATOM 615 C CA . THR A 1 81 ? 4.699 11.493 -9.646 1.00 77.06 81 THR A CA 1
ATOM 616 C C . THR A 1 81 ? 5.667 12.649 -9.896 1.00 77.06 81 THR A C 1
ATOM 618 O O . THR A 1 81 ? 6.291 12.711 -10.956 1.00 77.06 81 THR A O 1
ATOM 621 N N . VAL A 1 82 ? 5.828 13.563 -8.930 1.00 81.25 82 VAL A N 1
ATOM 622 C CA . VAL A 1 82 ? 6.804 14.666 -9.029 1.00 81.25 82 VAL A CA 1
ATOM 623 C C . VAL A 1 82 ? 8.208 14.105 -9.231 1.00 81.25 82 VAL A C 1
ATOM 625 O O . VAL A 1 82 ? 8.936 14.556 -10.113 1.00 81.25 82 VAL A O 1
ATOM 628 N N . TYR A 1 83 ? 8.568 13.079 -8.463 1.00 77.88 83 TYR A N 1
ATOM 629 C CA . TYR A 1 83 ? 9.874 12.449 -8.556 1.00 77.88 83 TYR A CA 1
ATOM 630 C C . TYR A 1 83 ? 10.119 11.796 -9.923 1.00 77.88 83 TYR A C 1
ATOM 632 O O . TYR A 1 83 ? 11.162 12.037 -10.529 1.00 77.88 83 TYR A O 1
ATOM 640 N N . MET A 1 84 ? 9.157 11.031 -10.451 1.00 76.44 84 MET A N 1
ATOM 641 C CA . MET A 1 84 ? 9.287 10.421 -11.780 1.00 76.44 84 MET A CA 1
ATOM 642 C C . MET A 1 84 ? 9.470 11.462 -12.886 1.00 76.44 84 MET A C 1
ATOM 644 O O . MET A 1 84 ? 10.264 11.236 -13.797 1.00 76.44 84 MET A O 1
ATOM 648 N N . ASN A 1 85 ? 8.807 12.617 -12.783 1.00 77.94 85 ASN A N 1
ATOM 649 C CA . ASN A 1 85 ? 9.010 13.719 -13.723 1.00 77.94 85 ASN A CA 1
ATOM 650 C C . ASN A 1 85 ? 10.416 14.331 -13.612 1.00 77.94 85 ASN A C 1
ATOM 652 O O . ASN A 1 85 ? 11.042 14.600 -14.635 1.00 77.94 85 ASN A O 1
ATOM 656 N N . VAL A 1 86 ? 10.939 14.517 -12.394 1.00 80.38 86 VAL A N 1
ATOM 657 C CA . VAL A 1 86 ? 12.305 15.031 -12.180 1.00 80.38 86 VAL A CA 1
ATOM 658 C C . VAL A 1 86 ? 13.346 14.056 -12.729 1.00 80.38 86 VAL A C 1
ATOM 660 O O . VAL A 1 86 ? 14.243 14.468 -13.459 1.00 80.38 86 VAL A O 1
ATOM 663 N N . VAL A 1 87 ? 13.216 12.763 -12.425 1.00 76.31 87 VAL A N 1
ATOM 664 C CA . VAL A 1 87 ? 14.122 11.728 -12.944 1.00 76.31 87 VAL A CA 1
ATOM 665 C C . VAL A 1 87 ? 14.033 11.647 -14.463 1.00 76.31 87 VAL A C 1
ATOM 667 O O . VAL A 1 87 ? 15.067 11.639 -15.125 1.00 76.31 87 VAL A O 1
ATOM 670 N N . GLY A 1 88 ? 12.824 11.662 -15.027 1.00 72.56 88 GLY A N 1
ATOM 671 C CA . GLY A 1 88 ? 12.637 11.701 -16.474 1.00 72.56 88 GLY A CA 1
ATOM 672 C C . GLY A 1 88 ? 13.371 12.878 -17.126 1.00 72.56 88 GLY A C 1
ATOM 673 O O . GLY A 1 88 ? 14.172 12.686 -18.041 1.00 72.56 88 GLY A O 1
ATOM 674 N N . ALA A 1 89 ? 13.214 14.083 -16.570 1.00 77.88 89 ALA A N 1
ATOM 675 C CA . ALA A 1 89 ? 13.916 15.274 -17.045 1.00 77.88 89 ALA A CA 1
ATOM 676 C C . ALA A 1 89 ? 15.451 15.159 -16.952 1.00 77.88 89 ALA A C 1
ATOM 678 O O . ALA A 1 89 ? 16.149 15.606 -17.858 1.00 77.88 89 ALA A O 1
ATOM 679 N N . VAL A 1 90 ? 15.984 14.542 -15.890 1.00 77.62 90 VAL A N 1
ATOM 680 C CA . VAL A 1 90 ? 17.435 14.342 -15.703 1.00 77.62 90 VAL A CA 1
ATOM 681 C C . VAL A 1 90 ? 18.011 13.343 -16.709 1.00 77.62 90 VAL A C 1
ATOM 683 O O . VAL A 1 90 ? 19.117 13.548 -17.208 1.00 77.62 90 VAL A O 1
ATOM 686 N N . PHE A 1 91 ? 17.281 12.270 -17.021 1.00 74.44 91 PHE A N 1
ATOM 687 C CA . PHE A 1 91 ? 17.762 11.226 -17.933 1.00 74.44 91 PHE A CA 1
ATOM 688 C C . PHE A 1 91 ? 17.426 11.479 -19.407 1.00 74.44 91 PHE A C 1
ATOM 690 O O . PHE A 1 91 ? 18.007 10.808 -20.265 1.00 74.44 91 PHE A O 1
ATOM 697 N N . GLY A 1 92 ? 16.583 12.477 -19.695 1.00 73.94 92 GLY A N 1
ATOM 698 C CA . GLY A 1 92 ? 16.100 12.805 -21.039 1.00 73.94 92 GLY A CA 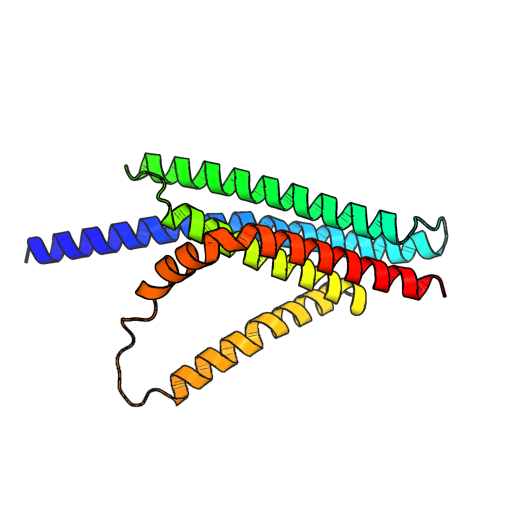1
ATOM 699 C C . GLY A 1 92 ? 14.941 11.921 -21.507 1.00 73.94 92 GLY A C 1
ATOM 700 O O . GLY A 1 92 ? 14.573 11.981 -22.677 1.00 73.94 92 GLY A O 1
ATOM 701 N N . ASP A 1 93 ? 14.365 11.130 -20.601 1.00 71.56 93 ASP A N 1
ATOM 702 C CA . ASP A 1 93 ? 13.295 10.178 -20.885 1.00 71.56 93 ASP A CA 1
ATOM 703 C C . ASP A 1 93 ? 11.960 10.707 -20.345 1.00 71.56 93 ASP A C 1
ATOM 705 O O . ASP A 1 93 ? 11.865 11.176 -19.211 1.00 71.56 93 ASP A O 1
ATOM 709 N N . GLY A 1 94 ? 10.893 10.613 -21.137 1.00 72.81 94 GLY A N 1
ATOM 710 C CA . GLY A 1 94 ? 9.543 10.923 -20.662 1.00 72.81 94 GLY A CA 1
ATOM 711 C C . GLY A 1 94 ? 9.035 9.918 -19.620 1.00 72.81 94 GLY A C 1
ATOM 712 O O . GLY A 1 94 ? 9.589 8.831 -19.439 1.00 72.81 94 GLY A O 1
ATOM 713 N N . VAL A 1 95 ? 7.933 10.264 -18.950 1.00 74.62 95 VAL A N 1
ATOM 714 C CA . VAL A 1 95 ? 7.179 9.308 -18.126 1.00 74.62 95 VAL A CA 1
ATOM 715 C C . VAL A 1 95 ? 6.327 8.441 -19.053 1.00 74.62 95 VAL A C 1
ATOM 717 O O . VAL A 1 95 ? 5.474 8.957 -19.775 1.00 74.62 95 VAL A O 1
ATOM 720 N N . SER A 1 96 ? 6.566 7.130 -19.049 1.00 80.06 96 SER A N 1
ATOM 721 C CA . SER A 1 96 ? 5.814 6.171 -19.865 1.00 80.06 96 SER A CA 1
ATOM 722 C C . SER A 1 96 ? 4.571 5.639 -19.139 1.00 80.06 96 SER A C 1
ATOM 724 O O . SER A 1 96 ? 4.454 5.729 -17.916 1.00 80.06 96 SER A O 1
ATOM 726 N N . TYR A 1 97 ? 3.638 5.034 -19.882 1.00 79.81 97 TYR A N 1
ATOM 727 C CA . TYR A 1 97 ? 2.491 4.343 -19.281 1.00 79.81 97 TYR A CA 1
ATOM 728 C C . TYR A 1 97 ? 2.922 3.159 -18.400 1.00 79.81 97 TYR A C 1
ATOM 730 O O . TYR A 1 97 ? 2.350 2.958 -17.328 1.00 79.81 97 TYR A O 1
ATOM 738 N N . SER A 1 98 ? 3.977 2.437 -18.795 1.00 76.56 98 SER A N 1
ATOM 739 C CA . SER A 1 98 ? 4.585 1.378 -17.984 1.00 76.56 98 SER A CA 1
ATOM 740 C C . SER A 1 98 ? 5.070 1.905 -16.631 1.00 76.56 98 SER A C 1
ATOM 742 O O . SER A 1 98 ? 4.856 1.243 -15.615 1.00 76.56 98 SER A O 1
ATOM 744 N N . ASP A 1 99 ? 5.689 3.092 -16.596 1.00 75.81 99 ASP A N 1
ATOM 745 C CA . ASP A 1 99 ? 6.175 3.707 -15.352 1.00 75.81 99 ASP A CA 1
ATOM 746 C C . ASP A 1 99 ? 5.008 4.021 -14.398 1.00 75.81 99 ASP A C 1
ATOM 748 O O . ASP A 1 99 ? 5.060 3.718 -13.203 1.00 75.81 99 ASP A O 1
ATOM 752 N N . ILE A 1 100 ? 3.920 4.586 -14.936 1.00 78.38 100 ILE A N 1
ATOM 753 C CA . ILE A 1 100 ? 2.704 4.908 -14.172 1.00 78.38 100 ILE A CA 1
ATOM 754 C C . ILE A 1 100 ? 2.039 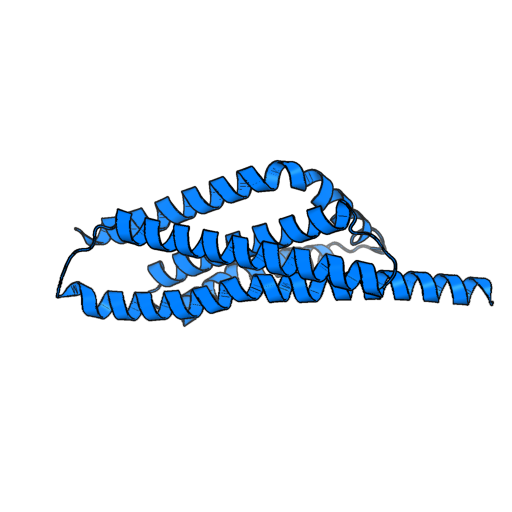3.629 -13.657 1.00 78.38 100 ILE A C 1
ATOM 756 O O . ILE A 1 100 ? 1.688 3.549 -12.479 1.00 78.38 100 ILE A O 1
ATOM 760 N N . SER A 1 101 ? 1.899 2.619 -14.516 1.00 81.12 101 SER A N 1
ATOM 761 C CA . SER A 1 101 ? 1.274 1.335 -14.182 1.00 81.12 101 SER A CA 1
ATOM 762 C C . SER A 1 101 ? 2.030 0.618 -13.066 1.00 81.12 101 SER A C 1
ATOM 764 O O . SER A 1 101 ? 1.429 0.122 -12.107 1.00 81.12 101 SER A O 1
ATOM 766 N N . TYR A 1 102 ? 3.361 0.627 -13.138 1.00 78.00 102 TYR A N 1
ATOM 767 C CA . TYR A 1 102 ? 4.214 0.086 -12.089 1.00 78.00 102 TYR A CA 1
ATOM 768 C C . TYR A 1 102 ? 4.040 0.849 -10.772 1.00 78.00 102 TYR A C 1
ATOM 770 O O . TYR A 1 102 ? 3.781 0.243 -9.728 1.00 78.00 102 TYR A O 1
ATOM 778 N N . MET A 1 103 ? 4.115 2.182 -10.815 1.00 77.62 103 MET A N 1
ATOM 779 C CA . MET A 1 103 ? 3.940 3.021 -9.631 1.00 77.62 103 MET A CA 1
ATOM 780 C C . MET A 1 103 ? 2.594 2.754 -8.952 1.00 77.62 103 MET A C 1
ATOM 782 O O . MET A 1 103 ? 2.537 2.542 -7.739 1.00 77.62 103 MET A O 1
ATOM 786 N N . PHE A 1 104 ? 1.515 2.715 -9.731 1.00 79.62 104 PHE A N 1
ATOM 787 C CA . PHE A 1 104 ? 0.170 2.500 -9.215 1.00 79.62 104 PHE A CA 1
ATOM 788 C C . PHE A 1 104 ? 0.006 1.094 -8.617 1.00 79.62 104 PHE A C 1
ATOM 790 O O . PHE A 1 104 ? -0.649 0.930 -7.581 1.00 79.62 104 PHE A O 1
ATOM 797 N N . THR A 1 105 ? 0.671 0.089 -9.199 1.00 82.75 105 THR A N 1
ATOM 798 C CA . THR A 1 105 ? 0.717 -1.281 -8.662 1.00 82.75 105 THR A CA 1
ATOM 799 C C . THR A 1 105 ? 1.416 -1.320 -7.302 1.00 82.75 105 THR A C 1
ATOM 801 O O . THR A 1 105 ? 0.857 -1.844 -6.336 1.00 82.75 105 THR A O 1
ATOM 804 N N . VAL A 1 106 ? 2.604 -0.716 -7.191 1.00 78.38 106 VAL A N 1
ATOM 805 C CA . VAL A 1 106 ? 3.376 -0.662 -5.935 1.00 78.38 106 VAL A CA 1
ATOM 806 C C . VAL A 1 106 ? 2.598 0.069 -4.846 1.00 78.38 106 VAL A C 1
ATOM 808 O O . VAL A 1 106 ? 2.481 -0.423 -3.723 1.00 78.38 106 VAL A O 1
ATOM 811 N N . VAL A 1 107 ? 2.014 1.215 -5.189 1.00 79.12 107 VAL A N 1
ATOM 812 C CA . VAL A 1 107 ? 1.184 2.009 -4.282 1.00 79.12 107 VAL A CA 1
ATOM 813 C C . VAL A 1 107 ? -0.012 1.198 -3.772 1.00 79.12 107 VAL A C 1
ATOM 815 O O . VAL A 1 107 ? -0.316 1.218 -2.575 1.00 79.12 107 VAL A O 1
ATOM 818 N N . THR A 1 108 ? -0.671 0.444 -4.653 1.00 83.44 108 THR A N 1
ATOM 819 C CA . THR A 1 108 ? -1.805 -0.411 -4.279 1.00 83.44 108 THR A CA 1
ATOM 820 C C . THR A 1 108 ? -1.373 -1.541 -3.348 1.00 83.44 108 THR A C 1
ATOM 822 O O . THR A 1 108 ? -2.011 -1.761 -2.316 1.00 83.44 108 THR A O 1
ATOM 825 N N . ALA A 1 109 ? -0.258 -2.211 -3.651 1.00 81.06 109 ALA A N 1
ATOM 826 C CA . ALA A 1 109 ? 0.293 -3.266 -2.803 1.00 81.06 109 ALA A CA 1
ATOM 827 C C . ALA A 1 109 ? 0.657 -2.744 -1.403 1.00 81.06 109 ALA A C 1
ATOM 829 O O . ALA A 1 109 ? 0.286 -3.342 -0.392 1.00 81.06 109 ALA A O 1
ATOM 830 N N . VAL A 1 110 ? 1.311 -1.582 -1.322 1.00 79.00 110 VAL A N 1
ATOM 831 C CA . VAL A 1 110 ? 1.678 -0.966 -0.038 1.00 79.00 110 VAL A CA 1
ATOM 832 C C . VAL A 1 110 ? 0.439 -0.542 0.749 1.00 79.00 110 VAL A C 1
ATOM 834 O O . VAL A 1 110 ? 0.386 -0.745 1.964 1.00 79.00 110 VAL A O 1
ATOM 837 N N . THR A 1 111 ? -0.586 -0.023 0.072 1.00 80.50 111 THR A N 1
ATOM 838 C CA . THR A 1 111 ? -1.864 0.320 0.710 1.00 80.50 111 THR A CA 1
ATOM 839 C C . THR A 1 111 ? -2.524 -0.927 1.306 1.00 80.50 111 THR A C 1
ATOM 841 O O . THR A 1 111 ? -3.001 -0.891 2.442 1.00 80.50 111 THR A O 1
ATOM 844 N N . ALA A 1 112 ? -2.498 -2.058 0.594 1.00 83.44 112 ALA A N 1
ATOM 845 C CA . ALA A 1 112 ? -3.008 -3.327 1.109 1.00 83.44 112 ALA A CA 1
ATOM 846 C C . ALA A 1 112 ? -2.253 -3.775 2.372 1.00 83.44 112 ALA A C 1
ATOM 848 O O . ALA A 1 112 ? -2.879 -4.137 3.372 1.00 83.44 112 ALA A O 1
ATOM 849 N N . PHE A 1 113 ? -0.919 -3.691 2.366 1.00 82.62 113 PHE A N 1
ATOM 850 C CA . PHE A 1 113 ? -0.099 -4.029 3.533 1.00 82.62 113 PHE A CA 1
ATOM 851 C C . PHE A 1 113 ? -0.344 -3.093 4.715 1.00 82.62 113 PHE A C 1
ATOM 853 O O . PHE A 1 113 ? -0.433 -3.552 5.848 1.00 82.62 113 PHE A O 1
ATOM 860 N N . THR A 1 114 ? 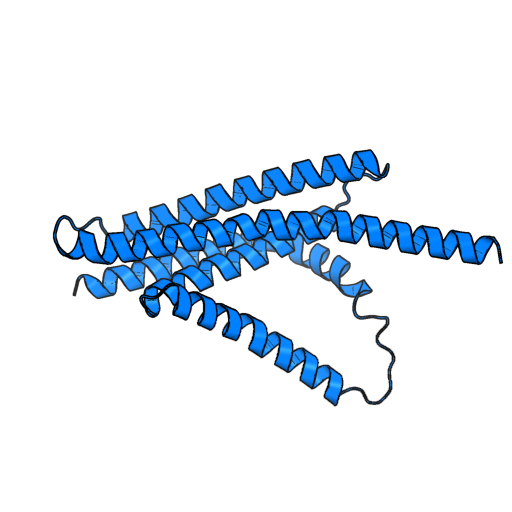-0.527 -1.803 4.451 1.00 77.94 114 THR A N 1
ATOM 861 C CA . THR A 1 114 ? -0.884 -0.780 5.443 1.00 77.94 114 THR A CA 1
ATOM 862 C C . THR A 1 114 ? -2.217 -1.118 6.120 1.00 77.94 114 THR A C 1
ATOM 864 O O . THR A 1 114 ? -2.304 -1.146 7.350 1.00 77.94 114 THR A O 1
ATOM 867 N N . VAL A 1 115 ? -3.253 -1.450 5.342 1.00 81.19 115 VAL A N 1
ATOM 868 C CA . VAL A 1 115 ? -4.563 -1.862 5.880 1.00 81.19 115 VAL A CA 1
ATOM 869 C C . VAL A 1 115 ? -4.441 -3.145 6.712 1.00 81.19 115 VAL A C 1
ATOM 871 O O . VAL A 1 115 ? -4.965 -3.205 7.826 1.00 81.19 115 VAL A O 1
ATOM 874 N N . LEU A 1 116 ? -3.706 -4.149 6.224 1.00 83.62 116 LEU A N 1
ATOM 875 C CA . LEU A 1 116 ? -3.452 -5.397 6.956 1.00 83.62 116 LEU A CA 1
ATOM 876 C C . LEU A 1 116 ? -2.695 -5.161 8.271 1.00 83.62 116 LEU A C 1
ATOM 878 O O . LEU A 1 116 ? -3.084 -5.703 9.306 1.00 83.62 116 LEU A O 1
ATOM 882 N N . ALA A 1 117 ? -1.663 -4.315 8.260 1.00 79.88 117 ALA A N 1
ATOM 883 C CA . ALA A 1 117 ? -0.880 -3.958 9.443 1.00 79.88 117 ALA A CA 1
ATOM 884 C C . ALA A 1 117 ? -1.763 -3.346 10.537 1.00 79.88 117 ALA A C 1
ATOM 886 O O . ALA A 1 117 ? -1.649 -3.695 11.717 1.00 79.88 117 ALA A O 1
ATOM 887 N N . GLN A 1 118 ? -2.680 -2.458 10.143 1.00 77.06 118 GLN A N 1
ATOM 888 C CA . GLN A 1 118 ? -3.635 -1.833 11.054 1.00 77.06 118 GLN A CA 1
ATOM 889 C C . GLN A 1 118 ? -4.588 -2.870 11.658 1.00 77.06 118 GLN A C 1
ATOM 891 O O . GLN A 1 118 ? -4.810 -2.857 12.870 1.00 77.06 118 GLN A O 1
ATOM 896 N N . ILE A 1 119 ? -5.104 -3.798 10.845 1.00 81.25 119 ILE A N 1
ATOM 897 C CA . ILE A 1 119 ? -5.962 -4.892 11.318 1.00 81.25 119 ILE A CA 1
ATOM 898 C C . ILE A 1 119 ? -5.209 -5.769 12.329 1.00 81.25 119 ILE A C 1
ATOM 900 O O . ILE A 1 119 ? -5.718 -5.996 13.428 1.00 81.25 119 ILE A O 1
ATOM 904 N N . TYR A 1 120 ? -3.987 -6.215 12.017 1.00 83.06 120 TYR A N 1
ATOM 905 C CA . TYR A 1 120 ? -3.206 -7.053 12.933 1.00 83.06 120 TYR A CA 1
ATOM 906 C C . TYR A 1 120 ? -2.849 -6.337 14.231 1.00 83.06 120 TYR A C 1
ATOM 908 O O . TYR A 1 120 ? -2.982 -6.923 15.304 1.00 83.06 120 TYR A O 1
ATOM 916 N N . THR A 1 121 ? -2.459 -5.065 14.160 1.00 77.56 121 THR A N 1
ATOM 917 C CA . THR A 1 121 ? -2.154 -4.258 15.350 1.00 77.56 121 THR A CA 1
ATOM 918 C C . THR A 1 121 ? -3.380 -4.123 16.254 1.00 77.56 121 THR A C 1
ATOM 920 O O . THR A 1 121 ? -3.277 -4.280 17.473 1.00 77.56 121 THR A O 1
ATOM 923 N N . MET A 1 122 ? -4.563 -3.917 15.665 1.00 74.94 122 MET A N 1
ATOM 924 C CA . MET A 1 122 ? -5.821 -3.849 16.411 1.00 74.94 122 MET A CA 1
ATOM 925 C C . MET A 1 122 ? -6.265 -5.195 16.982 1.00 74.94 122 MET A C 1
ATOM 927 O O . MET A 1 122 ? -6.877 -5.200 18.046 1.00 74.94 122 MET A O 1
ATOM 931 N N . ILE A 1 123 ? -5.974 -6.321 16.325 1.00 81.19 123 ILE A N 1
ATOM 932 C CA . ILE A 1 123 ? -6.286 -7.664 16.843 1.00 81.19 123 ILE A CA 1
ATOM 933 C C . ILE A 1 123 ? -5.331 -8.054 17.978 1.00 81.19 123 ILE A C 1
ATOM 935 O O . ILE A 1 123 ? -5.769 -8.589 18.993 1.00 81.19 123 ILE A O 1
ATOM 939 N N . LEU A 1 124 ? -4.032 -7.799 17.809 1.00 81.94 124 LEU A N 1
ATOM 940 C CA . LEU A 1 124 ? -2.976 -8.278 18.710 1.00 81.94 124 LEU A CA 1
ATOM 941 C C . LEU A 1 124 ? -2.654 -7.306 19.850 1.00 81.94 124 LEU A C 1
ATOM 943 O O . LEU A 1 124 ? -1.867 -7.646 20.735 1.00 81.94 124 LEU A O 1
ATOM 947 N N . HIS A 1 125 ? -3.241 -6.105 19.829 1.00 75.62 125 HIS A N 1
ATOM 948 C CA . HIS A 1 125 ? -3.046 -5.045 20.831 1.00 75.62 125 HIS A CA 1
ATOM 949 C C . HIS A 1 125 ? -1.584 -4.668 21.055 1.00 75.62 125 HIS A C 1
ATOM 951 O O . HIS A 1 125 ? -1.182 -4.243 22.135 1.00 75.62 125 HIS A O 1
ATOM 957 N N . SER A 1 126 ? -0.773 -4.857 20.028 1.00 76.56 126 SER A N 1
ATOM 958 C CA . SER A 1 126 ? 0.649 -4.587 20.057 1.00 76.56 126 SER A CA 1
ATOM 959 C C . SER A 1 126 ? 1.081 -4.310 18.635 1.00 76.56 126 SER A C 1
ATOM 961 O O . SER A 1 126 ? 0.832 -5.109 17.730 1.00 76.56 126 SER A O 1
ATOM 963 N N . MET A 1 127 ? 1.726 -3.165 18.461 1.00 74.12 127 MET A N 1
ATOM 964 C CA . MET A 1 127 ? 2.289 -2.763 17.184 1.00 74.12 127 MET A CA 1
ATOM 965 C C . MET A 1 127 ? 3.376 -3.747 16.739 1.00 74.12 127 MET A C 1
ATOM 967 O O . MET A 1 127 ? 3.346 -4.214 15.608 1.00 74.12 127 MET A O 1
ATOM 971 N N . GLU A 1 128 ? 4.279 -4.141 17.640 1.00 76.75 128 GLU A N 1
ATOM 972 C CA . GLU A 1 128 ? 5.353 -5.098 17.345 1.00 76.75 128 GLU A CA 1
ATOM 973 C C . GLU A 1 128 ? 4.795 -6.439 16.857 1.00 76.75 128 GLU A C 1
ATOM 975 O O . GLU A 1 128 ? 5.199 -6.943 15.809 1.00 76.75 128 GLU A O 1
ATOM 980 N N . LYS A 1 129 ? 3.800 -6.988 17.567 1.00 78.31 129 LYS A N 1
ATOM 981 C CA . LYS A 1 129 ? 3.147 -8.243 17.167 1.00 78.31 129 LYS A CA 1
ATOM 982 C C . LYS A 1 129 ? 2.379 -8.088 15.854 1.00 78.31 129 LYS A C 1
ATOM 984 O O . LYS A 1 129 ? 2.402 -9.000 15.033 1.00 78.31 129 LYS A O 1
ATOM 989 N N . GLY A 1 130 ? 1.728 -6.942 15.645 1.00 78.81 130 GLY A N 1
ATOM 990 C CA . GLY A 1 130 ? 1.027 -6.612 14.405 1.00 78.81 130 GLY A CA 1
ATOM 991 C C . GLY A 1 130 ? 1.956 -6.574 13.192 1.00 78.81 130 GLY A C 1
ATOM 992 O O . GLY A 1 130 ? 1.659 -7.182 12.164 1.00 78.81 130 GLY A O 1
ATOM 993 N N . MET A 1 131 ? 3.111 -5.927 13.337 1.00 79.12 131 MET A N 1
ATOM 994 C CA . MET A 1 131 ? 4.135 -5.838 12.294 1.00 79.12 131 MET A CA 1
ATOM 995 C C . MET A 1 131 ? 4.800 -7.189 12.021 1.00 79.12 131 MET A C 1
ATOM 997 O O . MET A 1 131 ? 5.013 -7.536 10.862 1.00 79.12 131 MET A O 1
ATOM 1001 N N . LEU A 1 132 ? 5.066 -7.990 13.057 1.00 80.94 132 LEU A N 1
ATOM 1002 C CA . LEU A 1 132 ? 5.567 -9.359 12.893 1.00 80.94 132 LEU A CA 1
ATOM 1003 C C . LEU A 1 132 ? 4.556 -10.260 12.169 1.00 80.94 132 LEU A C 1
ATOM 1005 O O . LEU A 1 132 ? 4.944 -11.031 11.294 1.00 80.94 132 LEU A O 1
ATOM 1009 N N . ALA A 1 133 ? 3.263 -10.141 12.485 1.00 83.25 133 ALA A N 1
ATOM 1010 C CA . ALA A 1 133 ? 2.205 -10.883 11.801 1.00 83.25 133 ALA A CA 1
ATOM 1011 C C . ALA A 1 133 ? 2.086 -10.481 10.323 1.00 83.25 133 ALA A C 1
ATOM 1013 O O . ALA A 1 133 ? 1.947 -11.346 9.454 1.00 83.25 133 ALA A O 1
ATOM 1014 N N . LEU A 1 134 ? 2.205 -9.185 10.021 1.00 83.62 134 LEU A N 1
ATOM 1015 C CA . LEU A 1 134 ? 2.266 -8.703 8.644 1.00 83.62 134 LEU A CA 1
ATOM 1016 C C . LEU A 1 134 ? 3.481 -9.275 7.908 1.00 83.62 134 LEU A C 1
ATOM 1018 O O . LEU A 1 134 ? 3.332 -9.804 6.809 1.00 83.62 134 LEU A O 1
ATOM 1022 N N . LEU A 1 135 ? 4.665 -9.201 8.523 1.00 79.81 135 LEU A N 1
ATOM 1023 C CA . LEU A 1 135 ? 5.898 -9.720 7.940 1.00 79.81 135 LEU A CA 1
ATOM 1024 C C . LEU A 1 135 ? 5.765 -11.213 7.634 1.00 79.81 135 LEU A C 1
ATOM 1026 O O . LEU A 1 135 ? 6.084 -11.632 6.527 1.00 79.81 135 LEU A O 1
ATOM 1030 N N . ALA A 1 136 ? 5.220 -12.003 8.560 1.00 81.62 136 ALA A N 1
ATOM 1031 C CA . ALA A 1 136 ? 4.953 -13.420 8.330 1.00 81.62 136 ALA A CA 1
ATOM 1032 C C . ALA A 1 136 ? 3.974 -13.641 7.163 1.00 81.62 136 ALA A C 1
ATOM 1034 O O . ALA A 1 136 ? 4.211 -14.494 6.313 1.00 81.62 136 ALA A O 1
ATOM 1035 N N . THR A 1 137 ? 2.913 -12.838 7.072 1.00 81.94 137 THR A N 1
ATOM 1036 C CA . THR A 1 137 ? 1.897 -12.946 6.010 1.00 81.94 137 THR A CA 1
ATOM 1037 C C . THR A 1 137 ? 2.460 -12.630 4.623 1.00 81.94 137 THR A C 1
ATOM 1039 O O . THR A 1 137 ? 2.021 -13.221 3.642 1.00 81.94 137 THR A O 1
ATOM 1042 N N . ILE A 1 138 ? 3.441 -11.730 4.527 1.00 79.00 138 ILE A N 1
ATOM 1043 C CA . ILE A 1 138 ? 4.094 -11.378 3.258 1.00 79.00 138 ILE A CA 1
ATOM 1044 C C . ILE A 1 138 ? 5.222 -12.360 2.932 1.00 79.00 138 ILE A C 1
ATOM 1046 O O . ILE A 1 138 ? 5.316 -12.844 1.802 1.00 79.00 138 ILE A O 1
ATOM 1050 N N . MET A 1 139 ? 6.082 -12.656 3.912 1.00 74.06 139 MET A N 1
ATOM 1051 C CA . MET A 1 139 ? 7.288 -13.455 3.705 1.00 74.06 139 MET A CA 1
ATOM 1052 C C . MET A 1 139 ? 6.981 -14.938 3.517 1.00 74.06 139 MET A C 1
ATOM 1054 O O . MET A 1 139 ? 7.604 -15.567 2.673 1.00 74.06 139 MET A O 1
ATOM 1058 N N . VAL A 1 140 ? 6.020 -15.521 4.238 1.00 74.50 140 VAL A N 1
ATOM 1059 C CA . VAL A 1 140 ? 5.752 -16.966 4.126 1.00 74.50 140 VAL A CA 1
ATOM 1060 C C . VAL A 1 140 ? 5.314 -17.364 2.707 1.00 74.50 140 VAL A C 1
ATOM 1062 O O . VAL A 1 140 ? 5.909 -18.294 2.163 1.00 74.50 140 VAL A O 1
ATOM 1065 N N . PRO A 1 141 ? 4.369 -16.667 2.044 1.00 73.19 141 PRO A N 1
ATOM 1066 C CA . PRO A 1 141 ? 4.004 -16.985 0.665 1.00 73.19 141 PRO A CA 1
ATOM 1067 C C . PRO A 1 141 ? 5.129 -16.709 -0.333 1.00 73.19 141 PRO A C 1
ATOM 1069 O O . PRO A 1 141 ? 5.360 -17.526 -1.219 1.00 73.19 141 PRO A O 1
ATOM 1072 N N . THR A 1 142 ? 5.860 -15.596 -0.191 1.00 72.31 142 THR A N 1
ATOM 1073 C CA . THR A 1 142 ? 6.976 -15.284 -1.107 1.00 72.31 142 THR A CA 1
ATOM 1074 C C . THR A 1 142 ? 8.101 -16.302 -0.993 1.00 72.31 142 THR A C 1
ATOM 1076 O O . THR A 1 142 ? 8.615 -16.753 -2.014 1.00 72.31 142 THR A O 1
ATOM 1079 N N . TRP A 1 143 ? 8.441 -16.727 0.224 1.00 67.69 143 TRP A N 1
ATOM 1080 C CA . TRP A 1 143 ? 9.404 -17.800 0.444 1.00 67.69 143 T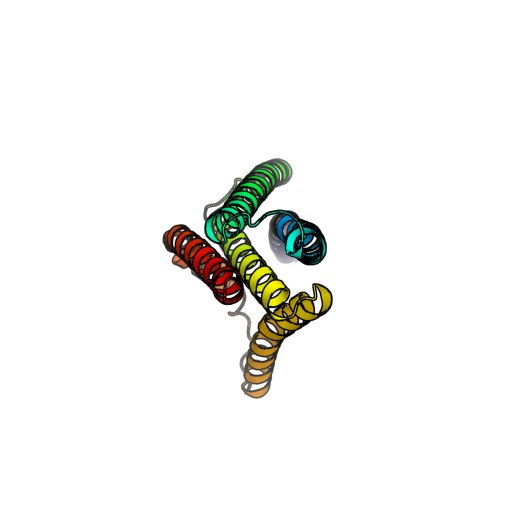RP A CA 1
ATOM 1081 C C . TRP A 1 143 ? 8.887 -19.138 -0.072 1.00 67.69 143 TRP A C 1
ATOM 1083 O O . TRP A 1 143 ? 9.646 -19.840 -0.726 1.00 67.69 143 TRP A O 1
ATOM 1093 N N . ALA A 1 144 ? 7.616 -19.485 0.147 1.00 66.94 144 ALA A N 1
ATOM 1094 C CA . ALA A 1 144 ? 7.039 -20.730 -0.361 1.00 66.94 144 ALA A CA 1
ATOM 1095 C C . ALA A 1 144 ? 7.063 -20.800 -1.897 1.00 66.94 144 ALA A C 1
ATOM 1097 O O . ALA A 1 144 ? 7.439 -21.830 -2.451 1.00 66.94 144 ALA A O 1
ATOM 1098 N N . VAL A 1 145 ? 6.732 -19.700 -2.583 1.00 67.94 145 VAL A N 1
ATOM 1099 C CA . VAL A 1 145 ? 6.809 -19.600 -4.050 1.00 67.94 145 VAL A CA 1
ATOM 1100 C C . VAL A 1 145 ? 8.260 -19.669 -4.525 1.00 67.94 145 VAL A C 1
ATOM 1102 O O . VAL A 1 145 ? 8.568 -20.437 -5.433 1.00 67.94 145 VAL A O 1
ATOM 1105 N N . ALA A 1 146 ? 9.173 -18.935 -3.884 1.00 65.94 146 ALA A N 1
ATOM 1106 C CA . ALA A 1 146 ? 10.594 -18.993 -4.218 1.00 65.94 146 ALA A CA 1
ATOM 1107 C C . ALA A 1 146 ? 11.161 -20.412 -4.041 1.00 65.94 146 ALA A C 1
ATOM 1109 O O . ALA A 1 146 ? 11.874 -20.906 -4.910 1.00 65.94 146 ALA A O 1
ATOM 1110 N N . PHE A 1 147 ? 10.805 -21.097 -2.953 1.00 66.50 147 PHE A N 1
ATOM 1111 C CA . PHE A 1 147 ? 11.263 -22.456 -2.673 1.00 66.50 147 PHE A CA 1
ATOM 1112 C C . PHE A 1 147 ? 10.658 -23.480 -3.637 1.00 66.50 147 PHE A C 1
ATOM 1114 O O . PHE A 1 147 ? 11.375 -24.353 -4.119 1.00 66.50 147 PHE A O 1
ATOM 1121 N N . ALA A 1 148 ? 9.367 -23.359 -3.961 1.00 68.00 148 ALA A N 1
ATOM 1122 C CA . ALA A 1 148 ? 8.700 -24.208 -4.948 1.00 68.00 148 ALA A CA 1
ATOM 1123 C C . ALA A 1 148 ? 9.322 -24.047 -6.343 1.00 68.00 148 ALA A C 1
ATOM 1125 O O . ALA A 1 148 ? 9.576 -25.043 -7.017 1.00 68.00 148 ALA A O 1
ATOM 1126 N N . ASN A 1 149 ? 9.657 -22.816 -6.736 1.00 64.56 149 ASN A N 1
ATOM 1127 C CA . ASN A 1 149 ? 10.328 -22.538 -8.006 1.00 64.56 149 ASN A CA 1
ATOM 1128 C C . ASN A 1 149 ? 11.770 -23.069 -8.022 1.00 64.56 149 ASN A C 1
ATOM 1130 O O . ASN A 1 149 ? 12.211 -23.623 -9.024 1.00 64.56 149 ASN A O 1
ATOM 1134 N N . VAL A 1 150 ? 12.504 -22.973 -6.908 1.00 63.00 150 VAL A N 1
ATOM 1135 C CA . VAL A 1 150 ? 13.856 -23.549 -6.792 1.00 63.00 150 VAL A CA 1
ATOM 1136 C C . VAL A 1 150 ? 13.824 -25.082 -6.817 1.00 63.00 150 VAL A C 1
ATOM 1138 O O . VAL A 1 150 ? 14.677 -25.690 -7.456 1.00 63.00 150 VAL A O 1
ATOM 1141 N N . MET A 1 151 ? 12.835 -25.712 -6.179 1.00 62.25 151 MET A N 1
ATOM 1142 C CA . MET A 1 151 ? 12.675 -27.175 -6.160 1.00 62.25 151 MET A CA 1
ATOM 1143 C C . MET A 1 151 ? 12.102 -27.735 -7.473 1.00 62.25 151 MET A C 1
ATOM 1145 O O . MET A 1 151 ? 12.342 -28.895 -7.795 1.00 62.25 151 MET A O 1
ATOM 1149 N N . GLY A 1 152 ? 11.366 -26.924 -8.238 1.00 56.81 152 GLY A N 1
ATOM 1150 C CA . GLY A 1 152 ? 10.816 -27.280 -9.550 1.00 56.81 152 GLY A CA 1
ATOM 1151 C C . GLY A 1 152 ? 11.785 -27.096 -10.725 1.00 56.81 152 GLY A C 1
ATOM 1152 O O . GLY A 1 152 ? 11.476 -27.528 -11.836 1.00 56.81 152 GLY A O 1
ATOM 1153 N N . ARG A 1 153 ? 12.960 -26.485 -10.509 1.00 52.72 153 ARG A N 1
ATOM 1154 C CA . ARG A 1 153 ? 13.977 -26.236 -11.546 1.00 52.72 153 ARG A CA 1
ATOM 1155 C C . ARG A 1 153 ? 14.721 -27.519 -11.950 1.00 52.72 153 ARG A C 1
ATOM 1157 O O . ARG A 1 153 ? 15.899 -27.706 -11.654 1.00 52.72 153 ARG A O 1
ATOM 1164 N N . ASN A 1 154 ? 14.057 -28.352 -12.747 1.00 49.69 154 ASN A N 1
ATOM 1165 C CA . ASN A 1 154 ? 14.724 -29.203 -13.730 1.00 49.69 154 ASN A CA 1
ATOM 1166 C C . ASN A 1 154 ? 15.096 -28.351 -14.965 1.00 49.69 154 ASN A C 1
ATOM 1168 O O . ASN A 1 154 ? 14.417 -28.380 -15.983 1.00 49.69 154 ASN A O 1
ATOM 1172 N N . GLY A 1 155 ? 16.190 -27.589 -14.881 1.00 46.62 155 GLY A N 1
ATOM 1173 C CA . GLY A 1 155 ? 17.037 -27.307 -16.052 1.00 46.62 155 GLY A CA 1
ATOM 1174 C C . GLY A 1 155 ? 16.679 -26.200 -17.060 1.00 46.62 155 GLY A C 1
ATOM 1175 O O . GLY A 1 155 ? 17.417 -26.084 -18.036 1.00 46.62 155 GLY A O 1
ATOM 1176 N N . THR A 1 156 ? 15.663 -25.355 -16.879 1.00 44.34 156 THR A N 1
ATOM 1177 C CA . THR A 1 156 ? 15.436 -24.201 -17.782 1.00 44.34 156 THR A CA 1
ATOM 1178 C C . THR A 1 156 ? 15.871 -22.881 -17.140 1.00 44.34 156 THR A C 1
ATOM 1180 O O . THR A 1 156 ? 15.521 -22.580 -16.003 1.00 44.34 156 THR A O 1
ATOM 1183 N N . ARG A 1 157 ? 16.718 -22.125 -17.853 1.00 48.16 157 ARG A N 1
ATOM 1184 C CA . ARG A 1 157 ? 17.219 -20.797 -17.464 1.00 48.16 157 ARG A CA 1
ATOM 1185 C C . ARG A 1 157 ? 16.076 -19.775 -17.506 1.00 48.16 157 ARG A C 1
ATOM 1187 O O . ARG A 1 157 ? 15.484 -19.567 -18.556 1.00 48.16 157 ARG A O 1
ATOM 1194 N N . ASP A 1 158 ? 15.824 -19.141 -16.365 1.00 46.06 158 ASP A N 1
ATOM 1195 C CA . ASP A 1 158 ? 14.781 -18.134 -16.140 1.00 46.06 158 ASP A CA 1
ATOM 1196 C C . ASP A 1 158 ? 15.203 -16.733 -16.613 1.00 46.06 158 ASP A C 1
ATOM 1198 O O . ASP A 1 158 ? 15.447 -15.844 -15.794 1.00 46.06 158 ASP A O 1
ATOM 1202 N N . ASP A 1 159 ? 15.267 -16.522 -17.927 1.00 46.81 159 ASP A N 1
ATOM 1203 C CA . ASP A 1 159 ? 15.380 -15.168 -18.496 1.00 46.81 159 ASP A CA 1
ATOM 1204 C C . ASP A 1 159 ? 13.990 -14.502 -18.689 1.00 46.81 159 ASP A C 1
ATOM 1206 O O . ASP A 1 159 ? 13.899 -13.297 -18.911 1.00 46.81 159 ASP A O 1
ATOM 1210 N N . GLU A 1 160 ? 12.884 -15.244 -18.524 1.00 48.31 160 GLU A N 1
ATOM 1211 C CA . GLU A 1 160 ? 11.515 -14.760 -18.803 1.00 48.31 160 GLU A CA 1
ATOM 1212 C C . GLU A 1 160 ? 10.811 -14.072 -17.614 1.00 48.31 160 GLU A C 1
ATOM 1214 O O . GLU A 1 160 ? 9.840 -13.346 -17.807 1.00 48.31 160 GLU A O 1
ATOM 1219 N N . PHE A 1 161 ? 11.300 -14.217 -16.376 1.00 44.19 161 PHE A N 1
ATOM 1220 C CA . PHE A 1 161 ? 10.553 -13.757 -15.191 1.00 44.19 161 PHE A CA 1
ATOM 1221 C C . PHE A 1 161 ? 10.480 -12.223 -15.037 1.00 44.19 161 PHE A C 1
ATOM 1223 O O . PHE A 1 161 ? 9.529 -11.698 -14.462 1.00 44.19 161 PHE A O 1
ATOM 1230 N N . PHE A 1 162 ? 11.477 -11.481 -15.533 1.00 42.53 162 PHE A N 1
ATOM 1231 C CA . PHE A 1 162 ? 11.520 -10.016 -15.391 1.00 42.53 162 PHE A CA 1
ATOM 1232 C C . PHE A 1 162 ? 10.803 -9.266 -16.519 1.00 42.53 162 PHE A C 1
ATOM 1234 O O . PHE A 1 162 ? 10.339 -8.148 -16.297 1.00 42.53 162 PHE A O 1
ATOM 1241 N N . VAL A 1 163 ? 10.684 -9.876 -17.702 1.00 46.97 163 VAL A N 1
ATOM 1242 C CA . VAL A 1 163 ? 10.032 -9.266 -18.873 1.00 46.97 163 VAL A CA 1
ATOM 1243 C C . VAL A 1 163 ? 8.503 -9.244 -18.716 1.00 46.97 163 VAL A C 1
ATOM 1245 O O . VAL A 1 163 ? 7.840 -8.399 -19.308 1.00 46.97 163 VAL A O 1
ATOM 1248 N N . ASP A 1 164 ? 7.942 -10.082 -17.839 1.00 62.91 164 ASP A N 1
ATOM 1249 C CA . ASP A 1 164 ? 6.489 -10.215 -17.665 1.00 62.91 164 ASP A CA 1
ATOM 1250 C C . ASP A 1 164 ? 5.883 -9.258 -16.614 1.00 62.91 164 ASP A C 1
ATOM 1252 O O . ASP A 1 164 ? 4.668 -9.074 -16.534 1.00 62.91 164 ASP A O 1
ATOM 1256 N N . LEU A 1 165 ? 6.713 -8.594 -15.796 1.00 64.88 165 LEU A N 1
ATOM 1257 C CA . LEU A 1 165 ? 6.212 -7.732 -14.718 1.00 64.88 165 LEU A CA 1
ATOM 1258 C C . LEU A 1 165 ? 5.628 -6.413 -15.240 1.00 64.88 165 LEU A C 1
ATOM 1260 O O . LEU A 1 165 ? 4.614 -5.951 -14.718 1.00 64.88 165 LEU A O 1
ATOM 1264 N N . SER A 1 166 ? 6.243 -5.801 -16.258 1.00 67.19 166 SER A N 1
ATOM 1265 C CA . SER A 1 166 ? 5.711 -4.574 -16.867 1.00 67.19 166 SER A CA 1
ATOM 1266 C C . SER A 1 166 ? 4.382 -4.848 -17.567 1.00 67.19 166 SER A C 1
ATOM 1268 O O . SER A 1 166 ? 3.413 -4.137 -17.312 1.00 67.19 166 SER A O 1
ATOM 1270 N N . ALA A 1 167 ? 4.309 -5.924 -18.355 1.00 75.38 167 ALA A N 1
ATOM 1271 C CA . ALA A 1 167 ? 3.093 -6.363 -19.031 1.00 75.38 167 ALA A CA 1
ATOM 1272 C C . ALA A 1 167 ? 1.971 -6.684 -18.030 1.00 75.38 167 ALA A C 1
ATOM 1274 O O . ALA A 1 167 ? 0.833 -6.245 -18.207 1.00 75.38 167 ALA A O 1
ATOM 1275 N N . PHE A 1 168 ? 2.291 -7.371 -16.929 1.00 78.75 168 PHE A N 1
ATOM 1276 C CA . PHE A 1 168 ? 1.341 -7.618 -15.846 1.00 78.75 168 PHE A CA 1
ATOM 1277 C C . PHE A 1 168 ? 0.857 -6.321 -15.181 1.00 78.75 168 PHE A C 1
ATOM 1279 O O . PHE A 1 168 ? -0.346 -6.146 -14.969 1.00 78.75 168 PHE A O 1
ATOM 1286 N N . CYS A 1 169 ? 1.772 -5.398 -14.863 1.00 80.25 169 CYS A N 1
ATOM 1287 C CA . CYS A 1 169 ? 1.433 -4.103 -14.276 1.00 80.25 169 CYS A CA 1
ATOM 1288 C C . CYS A 1 169 ? 0.512 -3.288 -15.190 1.00 80.25 169 CYS A C 1
ATOM 1290 O O . CYS A 1 169 ? -0.467 -2.719 -14.712 1.00 80.25 169 CYS A O 1
ATOM 1292 N N . GLU A 1 170 ? 0.792 -3.247 -16.491 1.00 82.06 170 GLU A N 1
ATOM 1293 C CA . GLU A 1 170 ? -0.056 -2.570 -17.476 1.00 82.06 170 GLU A CA 1
ATOM 1294 C C . GLU A 1 170 ? -1.426 -3.242 -17.602 1.00 82.06 170 GLU A C 1
ATOM 1296 O O . GLU A 1 170 ? -2.449 -2.557 -17.604 1.00 82.06 170 GLU A O 1
ATOM 1301 N N . PHE A 1 171 ? -1.468 -4.576 -17.623 1.00 86.19 171 PHE A N 1
ATOM 1302 C CA . PHE A 1 171 ? -2.713 -5.341 -17.673 1.00 86.19 171 PHE A CA 1
ATOM 1303 C C . PHE A 1 171 ? -3.605 -5.095 -16.449 1.00 86.19 171 PHE A C 1
ATOM 1305 O O . PHE A 1 171 ? -4.821 -4.943 -16.586 1.00 86.19 171 PHE A O 1
ATOM 1312 N N . ILE A 1 172 ? -3.023 -5.045 -15.246 1.00 84.81 172 ILE A N 1
ATOM 1313 C CA . ILE A 1 172 ? -3.788 -4.867 -14.006 1.00 84.81 172 ILE A CA 1
ATOM 1314 C C . ILE A 1 172 ? -4.122 -3.398 -13.720 1.00 84.81 172 ILE A C 1
ATOM 1316 O O . ILE A 1 172 ? -5.084 -3.126 -12.996 1.00 84.81 172 ILE A O 1
ATOM 1320 N N . CYS A 1 173 ? -3.377 -2.448 -14.299 1.00 85.56 173 CYS A N 1
ATOM 1321 C CA . CYS A 1 173 ? -3.509 -1.014 -14.033 1.00 85.56 173 CYS A CA 1
ATOM 1322 C C . CYS A 1 173 ? -4.953 -0.478 -14.113 1.00 85.56 173 CYS A C 1
ATOM 1324 O O . CYS A 1 173 ? -5.350 0.257 -13.203 1.00 85.56 173 CYS A O 1
ATOM 1326 N N . PRO A 1 174 ? -5.781 -0.846 -15.113 1.00 87.44 174 PRO A N 1
ATOM 1327 C CA . PRO A 1 174 ? -7.170 -0.392 -15.200 1.00 87.44 174 PRO A CA 1
ATOM 1328 C C . PRO A 1 174 ? -8.047 -0.846 -14.023 1.00 87.44 174 PRO A C 1
ATOM 1330 O O . PRO A 1 174 ? -9.039 -0.194 -13.699 1.00 87.44 174 PRO A O 1
ATOM 1333 N N . PHE A 1 175 ? -7.689 -1.953 -13.366 1.00 87.06 175 PHE A N 1
ATOM 1334 C CA . PHE A 1 175 ? -8.450 -2.542 -12.261 1.00 87.06 175 PHE A CA 1
ATOM 1335 C C . PHE A 1 175 ? -8.008 -2.029 -10.884 1.00 87.06 175 PHE A C 1
ATOM 1337 O O . PHE A 1 175 ? -8.777 -2.104 -9.922 1.00 87.06 175 PHE A O 1
ATOM 1344 N N . LEU A 1 176 ? -6.799 -1.468 -10.776 1.00 85.19 176 LEU A N 1
ATOM 1345 C CA . LEU A 1 176 ? -6.231 -0.977 -9.516 1.00 85.19 176 LEU A CA 1
ATOM 1346 C C . LEU A 1 176 ? -7.109 0.047 -8.766 1.00 85.19 176 LEU A C 1
ATOM 1348 O O . LEU A 1 176 ? -7.199 -0.073 -7.542 1.00 85.19 176 LEU A O 1
ATOM 1352 N N . PRO A 1 177 ? -7.827 0.992 -9.413 1.00 85.00 177 PRO A N 1
ATOM 1353 C CA . PRO A 1 177 ? -8.739 1.886 -8.696 1.00 85.00 177 PRO A CA 1
ATOM 1354 C C . PRO A 1 177 ? -9.848 1.131 -7.950 1.00 85.00 177 PRO A C 1
ATOM 1356 O O . PRO A 1 177 ? -10.166 1.455 -6.806 1.00 85.00 177 PRO A O 1
ATOM 1359 N N . PHE A 1 178 ? -10.412 0.086 -8.566 1.00 87.44 178 PHE A N 1
ATOM 1360 C CA . PHE A 1 178 ? -11.451 -0.739 -7.943 1.00 87.44 178 PHE A CA 1
ATOM 1361 C C . PHE A 1 178 ? -10.889 -1.582 -6.799 1.00 87.44 178 PHE A C 1
ATOM 1363 O O . PHE A 1 178 ? -11.530 -1.704 -5.753 1.00 87.44 178 PHE A O 1
ATOM 1370 N N . ILE A 1 179 ? -9.673 -2.110 -6.968 1.00 87.88 179 ILE A N 1
ATOM 1371 C CA . ILE A 1 179 ? -8.958 -2.839 -5.914 1.00 87.88 179 ILE A CA 1
ATOM 1372 C C . ILE A 1 179 ? -8.719 -1.920 -4.708 1.00 87.88 179 ILE A C 1
ATOM 1374 O O . ILE A 1 179 ? -9.005 -2.315 -3.579 1.00 87.88 179 ILE A O 1
ATOM 1378 N N . LEU A 1 180 ? -8.281 -0.677 -4.928 1.00 86.06 180 LEU A N 1
ATOM 1379 C CA . LEU A 1 180 ? -8.091 0.318 -3.867 1.00 86.06 180 LEU A CA 1
ATOM 1380 C C . LEU A 1 180 ? -9.395 0.633 -3.122 1.00 86.06 180 LEU A C 1
ATOM 1382 O O . LEU A 1 180 ? -9.410 0.623 -1.890 1.00 86.06 180 LEU A O 1
ATOM 1386 N N . ILE A 1 181 ? -10.502 0.860 -3.837 1.00 88.06 181 ILE A N 1
ATOM 1387 C CA . ILE A 1 181 ? -11.820 1.081 -3.213 1.00 88.06 181 ILE A CA 1
ATOM 1388 C C . ILE A 1 181 ? -12.219 -0.131 -2.361 1.00 88.06 181 ILE A C 1
ATOM 1390 O O . ILE A 1 181 ? -12.639 0.032 -1.212 1.00 88.06 181 ILE A O 1
ATOM 1394 N N . GLY A 1 182 ? -12.045 -1.344 -2.894 1.00 86.69 182 GLY A N 1
ATOM 1395 C CA . GLY A 1 182 ? -12.308 -2.589 -2.174 1.00 86.69 182 GLY A CA 1
ATOM 1396 C C . GLY A 1 182 ? -11.463 -2.728 -0.905 1.00 86.69 182 GLY A C 1
ATOM 1397 O O . GLY A 1 182 ? -11.996 -3.071 0.151 1.00 86.69 182 GLY A O 1
ATOM 1398 N N . LEU A 1 183 ? -10.172 -2.391 -0.973 1.00 87.19 183 LEU A N 1
ATOM 1399 C CA . LEU A 1 183 ? -9.257 -2.409 0.172 1.00 87.19 183 LEU A CA 1
ATOM 1400 C C . LEU A 1 183 ? -9.679 -1.425 1.266 1.00 87.19 183 LEU A C 1
ATOM 1402 O O . LEU A 1 183 ? -9.689 -1.790 2.443 1.00 87.19 183 LEU A O 1
ATOM 1406 N N . PHE A 1 184 ? -10.070 -0.202 0.904 1.00 85.25 184 PHE A N 1
ATOM 1407 C CA . PHE A 1 184 ? -10.554 0.774 1.881 1.00 85.25 184 PHE A CA 1
ATOM 1408 C C . PHE A 1 184 ? -11.891 0.362 2.499 1.00 85.25 184 PHE A C 1
ATOM 1410 O O . PHE A 1 184 ? -12.062 0.495 3.712 1.00 85.25 184 PHE A O 1
ATOM 1417 N N . ALA A 1 185 ? -12.818 -0.182 1.707 1.00 87.31 185 ALA A N 1
ATOM 1418 C CA . ALA A 1 185 ? -14.089 -0.698 2.212 1.00 87.31 185 ALA A CA 1
ATOM 1419 C C . ALA A 1 185 ? -13.878 -1.877 3.179 1.00 87.31 185 ALA A C 1
ATOM 1421 O O . ALA A 1 185 ? -14.476 -1.913 4.258 1.00 87.31 185 ALA A O 1
ATOM 1422 N N . PHE A 1 186 ? -12.981 -2.803 2.832 1.00 89.00 186 PHE A N 1
ATOM 1423 C CA . PHE A 1 186 ? -12.593 -3.916 3.695 1.00 89.00 186 PHE A CA 1
ATOM 1424 C C . PHE A 1 186 ? -11.932 -3.428 4.987 1.00 89.00 186 PHE A C 1
ATOM 1426 O O . PHE A 1 186 ? -12.335 -3.838 6.077 1.00 89.00 186 PHE A O 1
ATOM 1433 N N . GLY A 1 187 ? -10.972 -2.505 4.882 1.00 83.56 187 GLY A N 1
ATOM 1434 C CA . GLY A 1 187 ? -10.323 -1.883 6.034 1.00 83.56 187 GLY A CA 1
ATOM 1435 C C . GLY A 1 187 ? -11.333 -1.201 6.956 1.00 83.56 187 GLY A C 1
ATOM 1436 O O . GLY A 1 187 ? -11.326 -1.441 8.162 1.00 83.56 187 GLY A O 1
ATOM 1437 N N . PHE A 1 188 ? -12.264 -0.422 6.398 1.00 84.31 188 PHE A N 1
ATOM 1438 C CA . PHE A 1 188 ? -13.336 0.212 7.163 1.00 84.31 188 PHE A CA 1
ATOM 1439 C C . PHE A 1 188 ? -14.177 -0.823 7.916 1.00 84.31 188 PHE A C 1
ATOM 1441 O O . PHE A 1 188 ? -14.361 -0.701 9.128 1.00 84.31 188 PHE A O 1
ATOM 1448 N N . ALA A 1 189 ? -14.663 -1.852 7.216 1.00 86.50 189 ALA A N 1
ATOM 1449 C CA . ALA A 1 189 ? -15.508 -2.888 7.798 1.00 86.50 189 ALA A CA 1
ATOM 1450 C C . ALA A 1 189 ? -14.781 -3.667 8.905 1.00 86.50 189 ALA A C 1
ATOM 1452 O O . ALA A 1 189 ? -15.347 -3.874 9.981 1.00 86.50 189 ALA A O 1
ATOM 1453 N N . ALA A 1 190 ? -13.522 -4.050 8.679 1.00 85.19 190 ALA A N 1
ATOM 1454 C CA . ALA A 1 190 ? -12.709 -4.769 9.655 1.00 85.19 190 ALA A CA 1
ATOM 1455 C C . ALA A 1 190 ? -12.504 -3.942 10.934 1.00 85.19 190 ALA A C 1
ATOM 1457 O O . ALA A 1 190 ? -12.788 -4.417 12.035 1.00 85.19 190 ALA A O 1
ATOM 1458 N N . ILE A 1 191 ? -12.091 -2.680 10.792 1.00 79.38 191 ILE A N 1
ATOM 1459 C CA . ILE A 1 191 ? -11.863 -1.771 11.922 1.00 79.38 191 ILE A CA 1
ATOM 1460 C C . ILE A 1 191 ? -13.173 -1.500 12.668 1.00 79.38 191 ILE A C 1
ATOM 1462 O O . ILE A 1 191 ? -13.224 -1.586 13.898 1.00 79.38 191 ILE A O 1
ATOM 1466 N N . TYR A 1 192 ? -14.256 -1.233 11.935 1.00 81.94 192 TYR A N 1
ATOM 1467 C CA . TYR A 1 192 ? -15.582 -1.019 12.508 1.00 81.94 192 TYR A CA 1
ATOM 1468 C C . TYR A 1 192 ? -16.044 -2.216 13.347 1.00 81.94 192 TYR A C 1
ATOM 1470 O O . TYR A 1 192 ? -16.474 -2.032 14.487 1.00 81.94 192 TYR A O 1
ATOM 1478 N N . LEU A 1 193 ? -15.932 -3.441 12.822 1.00 83.50 193 LEU A N 1
ATOM 1479 C CA . LEU A 1 193 ? -16.336 -4.655 13.536 1.00 83.50 193 LEU A CA 1
ATOM 1480 C C . LEU A 1 193 ? -15.484 -4.900 14.788 1.00 83.50 193 LEU A C 1
ATOM 1482 O O . LEU A 1 193 ? -16.029 -5.305 15.819 1.00 83.50 193 LEU A O 1
ATOM 1486 N N . LEU A 1 194 ? -14.176 -4.627 14.724 1.00 77.06 194 LEU A N 1
ATOM 1487 C CA . LEU A 1 194 ? -13.267 -4.753 15.868 1.00 77.06 194 LEU A CA 1
ATOM 1488 C C . LEU A 1 194 ? -13.623 -3.779 16.997 1.00 77.06 194 LEU A C 1
ATOM 1490 O O . LEU A 1 194 ? -13.611 -4.174 18.165 1.00 77.06 194 LEU A O 1
ATOM 1494 N N . PHE A 1 195 ? -13.993 -2.539 16.667 1.00 73.44 195 PHE A N 1
ATOM 1495 C CA . PHE A 1 195 ? -14.472 -1.577 17.661 1.00 73.44 195 PHE A CA 1
ATOM 1496 C C . PHE A 1 195 ? -15.887 -1.904 18.162 1.00 73.44 195 PHE A C 1
ATOM 1498 O O . PHE A 1 195 ? -16.121 -1.852 19.366 1.00 73.44 195 PHE A O 1
ATOM 1505 N N . LYS A 1 196 ? -16.817 -2.309 17.286 1.00 75.94 196 LYS A N 1
ATOM 1506 C CA . LYS A 1 196 ? -18.200 -2.659 17.665 1.00 75.94 196 LYS A CA 1
ATOM 1507 C C . LYS A 1 196 ? -18.270 -3.855 18.613 1.00 75.94 196 LYS A C 1
ATOM 1509 O O . LYS A 1 196 ? -19.089 -3.870 19.525 1.00 75.94 196 LYS A O 1
ATOM 1514 N N . ARG A 1 197 ? -17.413 -4.867 18.431 1.00 72.75 197 ARG A N 1
ATOM 1515 C CA . ARG A 1 197 ? -17.348 -6.023 19.346 1.00 72.75 197 ARG A CA 1
ATOM 1516 C C . ARG A 1 197 ? -17.039 -5.636 20.795 1.00 72.75 197 ARG A C 1
ATOM 1518 O O . ARG A 1 197 ? -17.326 -6.435 21.672 1.00 72.75 197 ARG A O 1
ATOM 1525 N N . ARG A 1 198 ? -16.471 -4.452 21.031 1.00 63.25 198 ARG A N 1
ATOM 1526 C CA . ARG A 1 198 ? -16.054 -3.964 22.355 1.00 63.25 198 ARG A CA 1
ATOM 1527 C C . ARG A 1 198 ? -17.074 -3.072 23.044 1.00 63.25 198 ARG A C 1
ATOM 1529 O O . ARG A 1 198 ? -16.842 -2.666 24.173 1.00 63.25 198 ARG A O 1
ATOM 1536 N N . GLU A 1 199 ? -18.165 -2.737 22.363 1.00 64.62 199 GLU A N 1
ATOM 1537 C CA . GLU A 1 199 ? -19.317 -2.091 22.999 1.00 64.62 199 GLU A CA 1
ATOM 1538 C C . GLU A 1 199 ? -20.197 -3.102 23.761 1.00 64.62 199 GLU A C 1
ATOM 1540 O O . GLU A 1 199 ? -21.149 -2.691 24.417 1.00 64.62 199 GLU A O 1
ATOM 1545 N N . LYS A 1 200 ? -19.900 -4.407 23.658 1.00 54.91 200 LYS A N 1
ATOM 1546 C CA . LYS A 1 200 ? -20.538 -5.494 24.414 1.00 54.91 200 LYS A CA 1
ATOM 1547 C C . LYS A 1 200 ? -19.712 -5.850 25.640 1.00 54.91 200 LYS A C 1
ATOM 1549 O O . LYS A 1 200 ? -20.343 -6.172 26.665 1.00 54.91 200 LYS A O 1
#

pLDDT: mean 71.08, std 11.41, range [42.53, 89.0]